Protein AF-0000000076517023 (afdb_homodimer)

Radius of gyration: 21.28 Å; Cα contacts (8 Å, |Δi|>4): 292; chains: 2; bounding box: 41×76×55 Å

Foldseek 3Di:
DVVLVVVLVVLVVVLVVLVVQQVPAPCVCPFRVDDNPFDPVLRNQLRVLLVVLSVLSVVLSVLSVVVVVDPDDDPVSVVVSVVSNVSSVVSNVVSVVSVDVRVPPCVVVVVVVVVVVVVVVVVVVVVVVVVVVVVVVVVVVPDDD/DVVLVVVLVVLVVVLVVLVVQQVPAPCVVPFRVDDVPFDPVLRNQLRVLLVVLSVLSVVLSVLSVVVVVDPDDDPVSVVVSVVSNVSSVVSNVVSVVSVDVRVPPCVVVVVVVVVVVVVVVVVVVVVVVVVVVVVVVVVVVPDDD

Solvent-accessible surface area (backbone atoms only — not comparable to full-atom values): 15084 Å² total; per-residue (Å²): 114,70,62,60,54,48,41,51,51,41,43,52,49,16,52,52,32,35,53,52,16,62,65,68,30,53,46,85,61,69,19,63,69,37,55,79,88,55,66,61,67,58,30,45,50,30,39,48,31,36,52,54,14,48,53,38,45,51,51,39,51,52,52,48,56,53,47,70,73,38,89,76,70,57,67,67,58,54,51,50,42,51,52,42,43,53,51,15,41,48,33,30,48,50,20,54,50,52,50,36,63,68,69,52,80,38,53,30,54,51,29,37,52,52,16,47,52,37,40,46,47,42,53,51,50,53,55,56,50,53,51,49,54,54,53,52,57,60,57,66,68,68,63,84,128,114,68,63,62,54,49,42,52,51,42,43,50,51,16,52,51,31,34,52,51,16,63,66,68,26,50,46,85,66,70,20,61,64,44,60,84,90,54,66,60,67,60,32,45,52,28,38,49,30,36,50,53,14,47,52,38,45,51,51,38,50,52,50,49,54,54,48,70,74,38,91,76,72,58,68,67,57,56,51,51,44,50,53,44,43,54,51,15,43,50,33,30,48,50,20,53,48,52,51,35,65,67,66,52,82,37,55,32,56,49,29,36,52,54,15,45,52,36,39,45,47,40,54,52,51,53,54,56,50,53,51,50,54,54,52,53,58,58,58,66,68,67,66,84,128

Organism: Hydatigena taeniaeformis (NCBI:txid6205)

Structure (mmCIF, N/CA/C/O backbone):
data_AF-0000000076517023-model_v1
#
loop_
_entity.id
_entity.type
_entity.pdbx_description
1 polymer 'MARVEL domain-containing protein'
#
loop_
_atom_site.group_PDB
_atom_site.id
_atom_site.type_symbol
_atom_site.label_atom_id
_atom_site.label_alt_id
_atom_site.label_comp_id
_atom_site.label_asym_id
_atom_site.label_entity_id
_atom_site.label_seq_id
_atom_site.pdbx_PDB_ins_code
_atom_site.Cartn_x
_atom_site.Cartn_y
_atom_site.Cartn_z
_atom_site.occupancy
_atom_site.B_iso_or_equiv
_atom_site.auth_seq_id
_atom_site.auth_comp_id
_atom_site.auth_asym_id
_atom_site.auth_atom_id
_atom_site.pdbx_PDB_model_num
ATOM 1 N N . MET A 1 1 ? 5.676 18.172 10.922 1 59.56 1 MET A N 1
ATOM 2 C CA . MET A 1 1 ? 6.789 17.297 11.289 1 59.56 1 MET A CA 1
ATOM 3 C C . MET A 1 1 ? 6.336 15.844 11.359 1 59.56 1 MET A C 1
ATOM 5 O O . MET A 1 1 ? 7 14.953 10.82 1 59.56 1 MET A O 1
ATOM 9 N N . GLU A 1 2 ? 5.012 15.602 11.656 1 67.62 2 GLU A N 1
ATOM 10 C CA . GLU A 1 2 ? 4.523 14.242 11.875 1 67.62 2 GLU A CA 1
ATOM 11 C C . GLU A 1 2 ? 4.297 13.516 10.555 1 67.62 2 GLU A C 1
ATOM 13 O O . GLU A 1 2 ? 4.613 12.328 10.43 1 67.62 2 GLU A O 1
ATOM 18 N N . MET A 1 3 ? 4.137 14.281 9.523 1 72 3 MET A N 1
ATOM 19 C CA . MET A 1 3 ? 3.861 13.641 8.234 1 72 3 MET A CA 1
ATOM 20 C C . MET A 1 3 ? 5.152 13.18 7.566 1 72 3 MET A C 1
ATOM 22 O O . MET A 1 3 ? 5.18 12.133 6.922 1 72 3 MET A O 1
ATOM 26 N N . ARG A 1 4 ? 6.18 13.898 7.852 1 74.69 4 ARG A N 1
ATOM 27 C CA . ARG A 1 4 ? 7.469 13.531 7.273 1 74.69 4 ARG A CA 1
ATOM 28 C C . ARG A 1 4 ? 8.008 12.25 7.91 1 74.69 4 ARG A C 1
ATOM 30 O O . ARG A 1 4 ? 8.586 11.406 7.223 1 74.69 4 ARG A O 1
ATOM 37 N N . ARG A 1 5 ? 7.773 12.133 9.141 1 82.25 5 ARG A N 1
ATOM 38 C CA . ARG A 1 5 ? 8.203 10.93 9.852 1 82.25 5 ARG A CA 1
ATOM 39 C C . ARG A 1 5 ? 7.406 9.711 9.398 1 82.25 5 ARG A C 1
ATOM 41 O O . ARG A 1 5 ? 7.949 8.617 9.281 1 82.25 5 ARG A O 1
ATOM 48 N N . LEU A 1 6 ? 6.188 9.953 9.141 1 82.56 6 LEU A N 1
ATOM 49 C CA . LEU A 1 6 ? 5.32 8.867 8.688 1 82.56 6 LEU A CA 1
ATOM 50 C C . LEU A 1 6 ? 5.738 8.383 7.305 1 82.56 6 LEU A C 1
ATOM 52 O O . LEU A 1 6 ? 5.82 7.176 7.066 1 82.56 6 LEU A O 1
ATOM 56 N N . THR A 1 7 ? 6.027 9.32 6.465 1 85.06 7 THR A N 1
ATOM 57 C CA . THR A 1 7 ? 6.414 8.953 5.105 1 85.06 7 THR A CA 1
ATOM 58 C C . THR A 1 7 ? 7.746 8.211 5.105 1 85.06 7 THR A C 1
ATOM 60 O O . THR A 1 7 ? 7.926 7.25 4.352 1 85.06 7 THR A O 1
ATOM 63 N N . ALA A 1 8 ? 8.617 8.625 5.953 1 87 8 ALA A N 1
ATOM 64 C CA . ALA A 1 8 ? 9.898 7.945 6.055 1 87 8 ALA A CA 1
ATOM 65 C C . ALA A 1 8 ? 9.734 6.527 6.59 1 87 8 ALA A C 1
ATOM 67 O O . ALA A 1 8 ? 10.383 5.594 6.113 1 87 8 ALA A O 1
ATOM 68 N N . ALA A 1 9 ? 8.898 6.371 7.539 1 88.19 9 ALA A N 1
ATOM 69 C CA . ALA A 1 9 ? 8.633 5.055 8.109 1 88.19 9 ALA A CA 1
ATOM 70 C C . ALA A 1 9 ? 8 4.129 7.078 1 88.19 9 ALA A C 1
ATOM 72 O O . ALA A 1 9 ? 8.383 2.959 6.969 1 88.19 9 ALA A O 1
ATOM 73 N N . LEU A 1 10 ? 7.062 4.656 6.352 1 90.62 10 LEU A N 1
ATOM 74 C CA . LEU A 1 10 ? 6.387 3.867 5.328 1 90.62 10 LEU A CA 1
ATOM 75 C C . LEU A 1 10 ? 7.355 3.463 4.223 1 90.62 10 LEU A C 1
ATOM 77 O O . LEU A 1 10 ? 7.309 2.33 3.734 1 90.62 10 LEU A O 1
ATOM 81 N N . LEU A 1 11 ? 8.203 4.355 3.881 1 92.19 11 LEU A N 1
ATOM 82 C CA . LEU A 1 11 ? 9.211 4.059 2.867 1 92.19 11 LEU A CA 1
ATOM 83 C C . LEU A 1 11 ? 10.172 2.98 3.354 1 92.19 11 LEU A C 1
ATOM 85 O O . LEU A 1 11 ? 10.547 2.088 2.592 1 92.19 11 LEU A O 1
ATOM 89 N N . GLY A 1 12 ? 10.578 3.121 4.578 1 92.75 12 GLY A N 1
ATOM 90 C CA . GLY A 1 12 ? 11.43 2.096 5.152 1 92.75 12 GLY A CA 1
ATOM 91 C C . GLY A 1 12 ? 10.797 0.715 5.133 1 92.75 12 GLY A C 1
ATOM 92 O O . GLY A 1 12 ? 11.477 -0.275 4.836 1 92.75 12 GLY A O 1
ATOM 93 N N . ILE A 1 13 ? 9.531 0.618 5.434 1 92 13 ILE A N 1
ATOM 94 C CA . ILE A 1 13 ? 8.797 -0.646 5.402 1 92 13 ILE A CA 1
ATOM 95 C C . ILE A 1 13 ? 8.75 -1.177 3.971 1 92 13 ILE A C 1
ATOM 97 O O . ILE A 1 13 ? 8.969 -2.367 3.736 1 92 13 ILE A O 1
ATOM 101 N N . ALA A 1 14 ? 8.445 -0.284 3.053 1 93.94 14 ALA A N 1
ATOM 102 C CA . ALA A 1 14 ? 8.391 -0.683 1.648 1 93.94 14 ALA A CA 1
ATOM 103 C C . ALA A 1 14 ? 9.719 -1.298 1.203 1 93.94 14 ALA A C 1
ATOM 105 O O . ALA A 1 14 ? 9.742 -2.381 0.614 1 93.94 14 ALA A O 1
ATOM 106 N N . ILE A 1 15 ? 10.789 -0.646 1.486 1 94.25 15 ILE A N 1
ATOM 107 C CA . ILE A 1 15 ? 12.125 -1.098 1.112 1 94.25 15 ILE A CA 1
ATOM 108 C C . ILE A 1 15 ? 12.43 -2.434 1.788 1 94.25 15 ILE A C 1
ATOM 110 O O . ILE A 1 15 ? 12.914 -3.365 1.146 1 94.25 15 ILE A O 1
ATOM 114 N N . GLY A 1 16 ? 12.164 -2.502 3.088 1 93.5 16 GLY A N 1
ATOM 115 C CA . GLY A 1 16 ? 12.398 -3.74 3.812 1 93.5 16 GLY A CA 1
ATOM 116 C C . GLY A 1 16 ? 11.648 -4.922 3.227 1 93.5 16 GLY A C 1
ATOM 117 O O . GLY A 1 16 ? 12.211 -6.012 3.086 1 93.5 16 GLY A O 1
ATOM 118 N N . LEU A 1 17 ? 10.453 -4.77 2.879 1 93.31 17 LEU A N 1
ATOM 119 C CA . LEU A 1 17 ? 9.633 -5.844 2.326 1 93.31 17 LEU A CA 1
ATOM 120 C C . LEU A 1 17 ? 10.172 -6.293 0.973 1 93.31 17 LEU A C 1
ATOM 122 O O . LEU A 1 17 ? 10.234 -7.492 0.693 1 93.31 17 LEU A O 1
ATOM 126 N N . ILE A 1 18 ? 10.547 -5.359 0.128 1 92.56 18 ILE A N 1
ATOM 127 C CA . ILE A 1 18 ? 11.047 -5.691 -1.202 1 92.56 18 ILE A CA 1
ATOM 128 C C . ILE A 1 18 ? 12.375 -6.426 -1.087 1 92.56 18 ILE A C 1
ATOM 130 O O . ILE A 1 18 ? 12.633 -7.379 -1.825 1 92.56 18 ILE A O 1
ATOM 134 N N . ILE A 1 19 ? 13.195 -6.008 -0.15 1 92.06 19 ILE A N 1
ATOM 135 C CA . ILE A 1 19 ? 14.469 -6.688 0.074 1 92.06 19 ILE A CA 1
ATOM 136 C C . ILE A 1 19 ? 14.211 -8.125 0.532 1 92.06 19 ILE A C 1
ATOM 138 O O . ILE A 1 19 ? 14.859 -9.055 0.053 1 92.06 19 ILE A O 1
ATOM 142 N N . ILE A 1 20 ? 13.312 -8.328 1.468 1 90 20 ILE A N 1
ATOM 143 C CA . ILE A 1 20 ? 12.969 -9.656 1.951 1 90 20 ILE A CA 1
ATOM 144 C C . ILE A 1 20 ? 12.414 -10.5 0.804 1 90 20 ILE A C 1
ATOM 146 O O . ILE A 1 20 ? 12.727 -11.68 0.682 1 90 20 ILE A O 1
ATOM 150 N N . ALA A 1 21 ? 11.586 -9.891 -0.015 1 89.56 21 ALA A N 1
ATOM 151 C CA . ALA A 1 21 ? 11.016 -10.594 -1.16 1 89.56 21 ALA A CA 1
ATOM 152 C C . ALA A 1 21 ? 12.109 -11.125 -2.08 1 89.56 21 ALA A C 1
ATOM 154 O O . ALA A 1 21 ? 12.047 -12.266 -2.535 1 89.56 21 ALA A O 1
ATOM 155 N N . LEU A 1 22 ? 13.07 -10.336 -2.354 1 86.06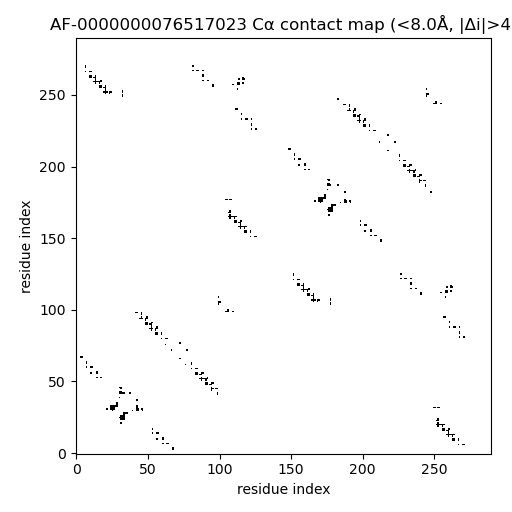 22 LEU A N 1
ATOM 156 C CA . LEU A 1 22 ? 14.164 -10.734 -3.23 1 86.06 22 LEU A CA 1
ATOM 157 C C . LEU A 1 22 ? 15.047 -11.781 -2.561 1 86.06 22 LEU A C 1
ATOM 159 O O . LEU A 1 22 ? 15.609 -12.648 -3.236 1 86.06 22 LEU A O 1
ATOM 163 N N . ALA A 1 23 ? 15.109 -11.773 -1.305 1 85.06 23 ALA A N 1
ATOM 164 C CA . ALA A 1 23 ? 15.945 -12.719 -0.562 1 85.06 23 ALA A CA 1
ATOM 165 C C . ALA A 1 23 ? 15.305 -14.102 -0.529 1 85.06 23 ALA A C 1
ATOM 167 O O . ALA A 1 23 ? 16 -15.117 -0.55 1 85.06 23 ALA A O 1
ATOM 168 N N . ILE A 1 24 ? 14.016 -14.148 -0.43 1 80.31 24 ILE A N 1
ATOM 169 C CA . ILE A 1 24 ? 13.344 -15.438 -0.29 1 80.31 24 ILE A CA 1
ATOM 170 C C . ILE A 1 24 ? 13.016 -16 -1.67 1 80.31 24 ILE A C 1
ATOM 172 O O . ILE A 1 24 ? 12.57 -17.141 -1.79 1 80.31 24 ILE A O 1
ATOM 176 N N . THR A 1 25 ? 13.133 -15.25 -2.625 1 77.88 25 THR A N 1
ATOM 177 C CA . THR A 1 25 ? 12.875 -15.719 -3.98 1 77.88 25 THR A CA 1
ATOM 178 C C . THR A 1 25 ? 13.859 -16.812 -4.371 1 77.88 25 THR A C 1
ATOM 180 O O . THR A 1 25 ? 15.039 -16.75 -4.023 1 77.88 25 THR A O 1
ATOM 183 N N . ASP A 1 26 ? 13.211 -18 -4.801 1 64.94 26 ASP A N 1
ATOM 184 C CA . ASP A 1 26 ? 14.047 -19.094 -5.309 1 64.94 26 ASP A CA 1
ATOM 185 C C . ASP A 1 26 ? 14.703 -18.703 -6.633 1 64.94 26 ASP A C 1
ATOM 187 O O . ASP A 1 26 ? 14.023 -18.562 -7.652 1 64.94 26 ASP A O 1
ATOM 191 N N . TRP A 1 27 ? 15.836 -18.375 -6.477 1 64 27 TRP A N 1
ATOM 192 C CA . TRP A 1 27 ? 16.609 -17.938 -7.637 1 64 27 TRP A CA 1
ATOM 193 C C . TRP A 1 27 ? 17.016 -19.125 -8.492 1 64 27 TRP A C 1
ATOM 195 O O . TRP A 1 27 ? 17.719 -18.969 -9.492 1 64 27 TRP A O 1
ATOM 205 N N . ARG A 1 28 ? 16.719 -20.391 -7.918 1 58.5 28 ARG A N 1
ATOM 206 C CA . ARG A 1 28 ? 17.203 -21.594 -8.609 1 58.5 28 ARG A CA 1
ATOM 207 C C . ARG A 1 28 ? 16.891 -21.516 -10.109 1 58.5 28 ARG A C 1
ATOM 209 O O . ARG A 1 28 ? 17.703 -21.953 -10.93 1 58.5 28 ARG A O 1
ATOM 216 N N . TYR A 1 29 ? 15.781 -21.109 -10.359 1 53.81 29 TYR A N 1
ATOM 217 C CA . TYR A 1 29 ? 15.57 -21.062 -11.805 1 53.81 29 TYR A CA 1
ATOM 218 C C . TYR A 1 29 ? 15.828 -19.656 -12.352 1 53.81 29 TYR A C 1
ATOM 220 O O . TYR A 1 29 ? 15.328 -19.312 -13.422 1 53.81 29 TYR A O 1
ATOM 228 N N . GLY A 1 30 ? 16.984 -19.094 -11.617 1 49.44 30 GLY A N 1
ATOM 229 C CA . GLY A 1 30 ? 17.578 -17.844 -12.102 1 49.44 30 GLY A CA 1
ATOM 230 C C . GLY A 1 30 ? 16.75 -16.625 -11.742 1 49.44 30 GLY A C 1
ATOM 231 O O . GLY A 1 30 ? 17.203 -15.492 -11.922 1 49.44 30 GLY A O 1
ATOM 232 N N . LEU A 1 31 ? 15.289 -16.516 -12.031 1 54.34 31 LEU A N 1
ATOM 233 C CA . LEU A 1 31 ? 14.578 -15.25 -12.141 1 54.34 31 LEU A CA 1
ATOM 234 C C . LEU A 1 31 ? 13.68 -15.023 -10.93 1 54.34 31 LEU A C 1
ATOM 236 O O . LEU A 1 31 ? 13.266 -15.977 -10.273 1 54.34 31 LEU A O 1
ATOM 240 N N . ALA A 1 32 ? 13.844 -13.938 -10.547 1 54.09 32 ALA A N 1
ATOM 241 C CA . ALA A 1 32 ? 12.961 -13.438 -9.492 1 54.09 32 ALA A CA 1
ATOM 242 C C . ALA A 1 32 ? 11.516 -13.883 -9.727 1 54.09 32 ALA A C 1
ATOM 244 O O . ALA A 1 32 ? 10.992 -13.742 -10.836 1 54.09 32 ALA A O 1
ATOM 245 N N . PHE A 1 33 ? 10.977 -14.57 -8.727 1 60.38 33 PHE A N 1
ATOM 246 C CA . PHE A 1 33 ? 9.641 -15.148 -8.734 1 60.38 33 PHE A CA 1
ATOM 247 C C . PHE A 1 33 ? 9.594 -16.391 -9.609 1 60.38 33 PHE A C 1
ATOM 249 O O . PHE A 1 33 ? 8.531 -16.797 -10.086 1 60.38 33 PHE A O 1
ATOM 256 N N . GLY A 1 34 ? 10.781 -17.156 -9.836 1 50.66 34 GLY A N 1
ATOM 257 C CA . GLY A 1 34 ? 11.289 -18.266 -10.648 1 50.66 34 GLY A CA 1
ATOM 258 C C . GLY A 1 34 ? 10.234 -19.297 -10.961 1 50.66 34 GLY A C 1
ATOM 259 O O . GLY A 1 34 ? 9.664 -19.906 -10.055 1 50.66 34 GLY A O 1
ATOM 260 N N . GLY A 1 35 ? 9.367 -19.125 -11.781 1 52.16 35 GLY A N 1
ATOM 261 C CA . GLY A 1 35 ? 8.719 -20.328 -12.281 1 52.16 35 GLY A CA 1
ATOM 262 C C . GLY A 1 35 ? 9.43 -20.938 -13.469 1 52.16 35 GLY A C 1
ATOM 263 O O . GLY A 1 35 ? 10.18 -20.25 -14.172 1 52.16 35 GLY A O 1
ATOM 264 N N . ALA A 1 36 ? 10.023 -22.172 -13.281 1 51.06 36 ALA A N 1
ATOM 265 C CA . ALA A 1 36 ? 10.695 -23.031 -14.258 1 51.06 36 ALA A CA 1
ATOM 266 C C . ALA A 1 36 ? 10.328 -22.625 -15.68 1 51.06 36 ALA A C 1
ATOM 268 O O . ALA A 1 36 ? 11.195 -22.531 -16.547 1 51.06 36 ALA A O 1
ATOM 269 N N . ASN A 1 37 ? 9.102 -22.797 -16.062 1 53.22 37 ASN A N 1
ATOM 270 C CA . ASN A 1 37 ? 8.711 -23.031 -17.453 1 53.22 37 ASN A CA 1
ATOM 271 C C . ASN A 1 37 ? 8.422 -21.734 -18.188 1 53.22 37 ASN A C 1
ATOM 273 O O . ASN A 1 37 ? 8.078 -21.734 -19.359 1 53.22 37 ASN A O 1
ATOM 277 N N . HIS A 1 38 ? 8.531 -20.547 -17.469 1 55.84 38 HIS A N 1
ATOM 278 C CA . HIS A 1 38 ? 8.016 -19.422 -18.234 1 55.84 38 HIS A CA 1
ATOM 279 C C . HIS A 1 38 ? 9.148 -18.578 -18.812 1 55.84 38 HIS A C 1
ATOM 281 O O . HIS A 1 38 ? 10.328 -18.875 -18.578 1 55.84 38 HIS A O 1
ATOM 287 N N . ASP A 1 39 ? 8.766 -17.531 -19.734 1 68.56 39 ASP A N 1
ATOM 288 C CA . ASP A 1 39 ? 9.547 -16.578 -20.516 1 68.56 39 ASP A CA 1
ATOM 289 C C . ASP A 1 39 ? 10.672 -15.961 -19.672 1 68.56 39 ASP A C 1
ATOM 291 O O . ASP A 1 39 ? 10.461 -14.969 -18.984 1 68.56 39 ASP A O 1
ATOM 295 N N . LYS A 1 40 ? 11.82 -16.688 -19.734 1 76.19 40 LYS A N 1
ATOM 296 C CA . LYS A 1 40 ? 13.016 -16.312 -18.984 1 76.19 40 LYS A CA 1
ATOM 297 C C . LYS A 1 40 ? 13.375 -14.844 -19.234 1 76.19 40 LYS A C 1
ATOM 299 O O . LYS A 1 40 ? 13.781 -14.141 -18.312 1 76.19 40 LYS A O 1
ATOM 304 N N . GLU A 1 41 ? 13.164 -14.445 -20.516 1 77.75 41 GLU A N 1
ATOM 305 C CA . GLU A 1 41 ? 13.531 -13.07 -20.844 1 77.75 41 GLU A CA 1
ATOM 306 C C . GLU A 1 41 ? 12.633 -12.078 -20.109 1 77.75 41 GLU A C 1
ATOM 308 O O . GLU A 1 41 ? 13.117 -11.078 -19.562 1 77.75 41 GLU A O 1
ATOM 313 N N . ALA A 1 42 ? 11.391 -12.328 -20.062 1 78.12 42 ALA A N 1
ATOM 314 C CA . ALA A 1 42 ? 10.453 -11.438 -19.391 1 78.12 42 ALA A CA 1
ATOM 315 C C . ALA A 1 42 ? 10.695 -11.414 -17.875 1 78.12 42 ALA A C 1
ATOM 317 O O . ALA A 1 42 ? 10.633 -10.359 -17.25 1 78.12 42 ALA A O 1
ATOM 318 N N . MET A 1 43 ? 11.086 -12.531 -17.344 1 81.19 43 MET A N 1
ATOM 319 C CA . MET A 1 43 ? 11.312 -12.609 -15.906 1 81.19 43 MET A CA 1
ATOM 320 C C . MET A 1 43 ? 12.609 -11.914 -15.523 1 81.19 43 MET A C 1
ATOM 322 O O . MET A 1 43 ? 12.695 -11.312 -14.453 1 81.19 43 MET A O 1
ATOM 326 N N . THR A 1 44 ? 13.531 -12.031 -16.484 1 83.38 44 THR A N 1
ATOM 327 C CA . THR A 1 44 ? 14.773 -11.312 -16.25 1 83.38 44 THR A CA 1
ATOM 328 C C . THR A 1 44 ? 14.539 -9.805 -16.25 1 83.38 44 THR A C 1
ATOM 330 O O . THR A 1 44 ? 15.078 -9.078 -15.414 1 83.38 44 THR A O 1
ATOM 333 N N . ALA A 1 45 ? 13.758 -9.352 -17.188 1 84.38 45 ALA A N 1
ATOM 334 C CA . ALA A 1 45 ? 13.43 -7.93 -17.266 1 84.38 45 ALA A CA 1
ATOM 335 C C . ALA A 1 45 ? 12.68 -7.465 -16.031 1 84.38 45 ALA A C 1
ATOM 337 O O . ALA A 1 45 ? 12.961 -6.391 -15.492 1 84.38 45 ALA A O 1
ATOM 338 N N . VAL A 1 46 ? 11.773 -8.242 -15.586 1 86.31 46 VAL A N 1
ATOM 339 C CA . VAL A 1 46 ? 10.984 -7.91 -14.406 1 86.31 46 VAL A CA 1
ATOM 340 C C . VAL A 1 46 ? 11.891 -7.781 -13.188 1 86.31 46 VAL A C 1
ATOM 342 O O . VAL A 1 46 ? 11.773 -6.828 -12.414 1 86.31 46 VAL A O 1
ATOM 345 N N . THR A 1 47 ? 12.797 -8.664 -13.07 1 86.62 47 THR A N 1
ATOM 346 C CA . THR A 1 47 ? 13.703 -8.656 -11.93 1 86.62 47 THR A CA 1
ATOM 347 C C . THR A 1 47 ? 14.594 -7.418 -11.945 1 86.62 47 THR A C 1
ATOM 349 O O . THR A 1 47 ? 14.805 -6.785 -10.914 1 86.62 47 THR A O 1
ATOM 352 N N . PHE A 1 48 ? 15.047 -7.023 -13.094 1 89.31 48 PHE A N 1
ATOM 353 C CA . PHE A 1 48 ? 15.898 -5.844 -13.219 1 89.31 48 PHE A CA 1
ATOM 354 C C . PHE A 1 48 ? 15.109 -4.578 -12.906 1 89.31 48 PHE A C 1
ATOM 356 O O . PHE A 1 48 ? 15.633 -3.658 -12.273 1 89.31 48 PHE A O 1
ATOM 363 N N . LEU A 1 49 ? 13.922 -4.496 -13.367 1 92.56 49 LEU A N 1
ATOM 364 C CA . LEU A 1 49 ? 13.086 -3.33 -13.094 1 92.56 49 LEU A CA 1
ATOM 365 C C . LEU A 1 49 ? 12.867 -3.158 -11.594 1 92.56 49 LEU A C 1
ATOM 367 O O . LEU A 1 49 ? 12.977 -2.047 -11.07 1 92.56 49 LEU A O 1
ATOM 371 N N . ILE A 1 50 ? 12.664 -4.281 -10.898 1 92.12 50 ILE A N 1
ATOM 372 C CA . ILE A 1 50 ? 12.406 -4.242 -9.461 1 92.12 50 ILE A CA 1
ATOM 373 C C . ILE A 1 50 ? 13.68 -3.855 -8.711 1 92.12 50 ILE A C 1
ATOM 375 O O . ILE A 1 50 ? 13.641 -3.039 -7.793 1 92.12 50 ILE A O 1
ATOM 379 N N . ILE A 1 51 ? 14.82 -4.383 -9.18 1 92.19 51 ILE A N 1
ATOM 380 C CA . ILE A 1 51 ? 16.094 -4.109 -8.523 1 92.19 51 ILE A CA 1
ATOM 381 C C . ILE A 1 51 ? 16.469 -2.641 -8.719 1 92.19 51 ILE A C 1
ATOM 383 O O . ILE A 1 51 ? 16.844 -1.959 -7.766 1 92.19 51 ILE A O 1
ATOM 387 N N . ILE A 1 52 ? 16.328 -2.166 -9.922 1 93.69 52 ILE A N 1
ATOM 388 C CA . ILE A 1 52 ? 16.641 -0.768 -10.203 1 93.69 52 ILE A CA 1
ATOM 389 C C . ILE A 1 52 ? 15.695 0.135 -9.414 1 93.69 52 ILE A C 1
ATOM 391 O O . ILE A 1 52 ? 16.125 1.144 -8.844 1 93.69 52 ILE A O 1
ATOM 395 N N . GLY A 1 53 ? 14.445 -0.194 -9.398 1 95.38 53 GLY A N 1
ATOM 396 C CA . GLY A 1 53 ? 13.492 0.565 -8.594 1 95.38 53 GLY A CA 1
ATOM 397 C C . GLY A 1 53 ? 13.836 0.584 -7.121 1 95.38 53 GLY A C 1
ATOM 398 O O . GLY A 1 53 ? 13.703 1.616 -6.457 1 95.38 53 GLY A O 1
ATOM 399 N N . LEU A 1 54 ? 14.281 -0.54 -6.656 1 94.88 54 LEU A N 1
ATOM 400 C CA . LEU A 1 54 ? 14.656 -0.656 -5.25 1 94.88 54 LEU A CA 1
ATOM 401 C C . LEU A 1 54 ? 15.844 0.245 -4.926 1 94.88 54 LEU A C 1
ATOM 403 O O . LEU A 1 54 ? 15.852 0.917 -3.893 1 94.88 54 LEU A O 1
ATOM 407 N N . ILE A 1 55 ? 16.781 0.246 -5.777 1 94.56 55 ILE A N 1
ATOM 408 C CA . ILE A 1 55 ? 17.953 1.093 -5.586 1 94.56 55 ILE A CA 1
ATOM 409 C C . ILE A 1 55 ? 17.531 2.559 -5.535 1 94.56 55 ILE A C 1
ATOM 411 O O . ILE A 1 55 ? 17.969 3.311 -4.668 1 94.56 55 ILE A O 1
ATOM 415 N N . CYS A 1 56 ? 16.688 2.939 -6.422 1 95.5 56 CYS A N 1
ATOM 416 C CA . CYS A 1 56 ? 16.188 4.309 -6.434 1 95.5 56 CYS A CA 1
ATOM 417 C C . CYS A 1 56 ? 15.422 4.617 -5.156 1 95.5 56 CYS A C 1
ATOM 419 O O . CYS A 1 56 ? 15.531 5.719 -4.613 1 95.5 56 CYS A O 1
ATOM 421 N N . LEU A 1 57 ? 14.688 3.705 -4.664 1 95.19 57 LEU A N 1
ATOM 422 C CA . LEU A 1 57 ? 13.938 3.895 -3.428 1 95.19 57 LEU A CA 1
ATOM 423 C C . LEU A 1 57 ? 14.883 4.102 -2.248 1 95.19 57 LEU A C 1
ATOM 425 O O . LEU A 1 57 ? 14.609 4.918 -1.364 1 95.19 57 LEU A O 1
ATOM 429 N N . ILE A 1 58 ? 15.922 3.35 -2.24 1 94.69 58 ILE A N 1
ATOM 430 C CA . ILE A 1 58 ? 16.906 3.471 -1.171 1 94.69 58 ILE A CA 1
ATOM 431 C C . ILE A 1 58 ? 17.531 4.863 -1.197 1 94.69 58 ILE A C 1
ATOM 433 O O . ILE A 1 58 ? 17.734 5.48 -0.147 1 94.69 58 ILE A O 1
ATOM 437 N N . ILE A 1 59 ? 17.781 5.383 -2.355 1 93.69 59 ILE A N 1
ATOM 438 C CA . ILE A 1 59 ? 18.344 6.723 -2.496 1 93.69 59 ILE A CA 1
ATOM 439 C C . ILE A 1 59 ? 17.359 7.75 -1.935 1 93.69 59 ILE A C 1
ATOM 441 O O . ILE A 1 59 ? 17.75 8.656 -1.201 1 93.69 59 ILE A O 1
ATOM 445 N N . VAL A 1 60 ? 16.109 7.637 -2.285 1 92.75 60 VAL A N 1
ATOM 446 C CA . VAL A 1 60 ? 15.086 8.547 -1.781 1 92.75 60 VAL A CA 1
ATOM 447 C C . VAL A 1 60 ? 15.016 8.453 -0.258 1 92.75 60 VAL A C 1
ATOM 449 O O . VAL A 1 60 ? 14.852 9.469 0.424 1 92.75 60 VAL A O 1
ATOM 452 N N . PHE A 1 61 ? 15.156 7.262 0.295 1 92.88 61 PHE A N 1
ATOM 453 C CA . PHE A 1 61 ? 15.117 7.055 1.737 1 92.88 61 PHE A CA 1
ATOM 454 C C . PHE A 1 61 ? 16.266 7.781 2.424 1 92.88 61 PHE A C 1
ATOM 456 O O . PHE A 1 61 ? 16.078 8.406 3.469 1 92.88 61 PHE A O 1
ATOM 463 N N . ILE A 1 62 ? 17.391 7.664 1.827 1 91.38 62 ILE A N 1
ATOM 464 C CA . ILE A 1 62 ? 18.562 8.359 2.361 1 91.38 62 ILE A CA 1
ATOM 465 C C . ILE A 1 62 ? 18.328 9.867 2.316 1 91.38 62 ILE A C 1
ATOM 467 O O . ILE A 1 62 ? 18.625 10.578 3.279 1 91.38 62 ILE A O 1
ATOM 471 N N . LEU A 1 63 ? 17.797 10.398 1.237 1 87.94 63 LEU A N 1
ATOM 472 C CA . LEU A 1 63 ? 17.5 11.82 1.105 1 87.94 63 LEU A CA 1
ATOM 473 C C . LEU A 1 63 ? 16.469 12.258 2.154 1 87.94 63 LEU A C 1
ATOM 475 O O . LEU A 1 63 ? 16.594 13.344 2.719 1 87.94 63 LEU A O 1
ATOM 479 N N . ASP A 1 64 ? 15.516 11.406 2.416 1 86.88 64 ASP A N 1
ATOM 480 C CA . ASP A 1 64 ? 14.5 11.703 3.422 1 86.88 64 ASP A CA 1
ATOM 481 C C . ASP A 1 64 ? 15.117 11.82 4.812 1 86.88 64 ASP A C 1
ATOM 483 O O . ASP A 1 64 ? 14.758 12.711 5.586 1 86.88 64 ASP A O 1
ATOM 487 N N . ILE A 1 65 ? 16.031 10.93 5.094 1 86.19 65 ILE A N 1
ATOM 488 C CA . ILE A 1 65 ? 16.672 10.953 6.398 1 86.19 65 ILE A CA 1
ATOM 489 C C . ILE A 1 65 ? 17.531 12.219 6.523 1 86.19 65 ILE A C 1
ATOM 491 O O . ILE A 1 65 ? 17.547 12.859 7.578 1 86.19 65 ILE A O 1
ATOM 495 N N . VAL A 1 66 ? 18.188 12.617 5.484 1 84.19 66 VAL A N 1
ATOM 496 C CA . VAL A 1 66 ? 19.016 13.82 5.48 1 84.19 66 VAL A CA 1
ATOM 497 C C . VAL A 1 66 ? 18.125 15.055 5.648 1 84.19 66 VAL A C 1
ATOM 499 O O . VAL A 1 66 ? 18.484 15.984 6.383 1 84.19 66 VAL A O 1
ATOM 502 N N . MET A 1 67 ? 16.984 15.039 5.012 1 83 67 MET A N 1
ATOM 503 C CA . MET A 1 67 ? 16.078 16.188 5.082 1 83 67 MET A CA 1
ATOM 504 C C . MET A 1 67 ? 15.453 16.297 6.469 1 83 67 MET A C 1
ATOM 506 O O . MET A 1 67 ? 15.109 17.391 6.91 1 83 67 MET A O 1
ATOM 510 N N . LEU A 1 68 ? 15.266 15.203 7.086 1 79.19 68 LEU A N 1
ATOM 511 C CA . LEU A 1 68 ? 14.727 15.203 8.445 1 79.19 68 LEU A CA 1
ATOM 512 C C . LEU A 1 68 ? 15.727 15.812 9.422 1 79.19 68 LEU A C 1
ATOM 514 O O . LEU A 1 68 ? 15.336 16.375 10.445 1 79.19 68 LEU A O 1
ATOM 518 N N . CYS A 1 69 ? 16.953 15.672 9.07 1 79.5 69 CYS A N 1
ATOM 519 C CA . CYS A 1 69 ? 18.016 16.172 9.938 1 79.5 69 CYS A CA 1
ATOM 520 C C . CYS A 1 69 ? 18.344 17.625 9.633 1 79.5 69 CYS A C 1
ATOM 522 O O . CYS A 1 69 ? 19.062 18.281 10.383 1 79.5 69 CYS A O 1
ATOM 524 N N . GLN A 1 70 ? 17.812 18.141 8.562 1 76.38 70 GLN A N 1
ATOM 525 C CA . GLN A 1 70 ? 18.125 19.5 8.18 1 76.38 70 GLN A CA 1
ATOM 526 C C . GLN A 1 70 ? 16.953 20.438 8.453 1 76.38 70 GLN A C 1
ATOM 528 O O . GLN A 1 70 ? 15.789 20.031 8.336 1 76.38 70 GLN A O 1
ATOM 533 N N . THR A 1 71 ? 17.203 21.531 9 1 70.94 71 THR A N 1
ATOM 534 C CA . THR A 1 71 ? 16.172 22.516 9.289 1 70.94 71 THR A CA 1
ATOM 535 C C . THR A 1 71 ? 15.719 23.219 8.016 1 70.94 71 THR A C 1
ATOM 537 O O . THR A 1 71 ? 14.531 23.531 7.855 1 70.94 71 THR A O 1
ATOM 540 N N . ALA A 1 72 ? 16.703 23.578 7.145 1 68.94 72 ALA A N 1
ATOM 541 C CA . ALA A 1 72 ? 16.375 24.234 5.887 1 68.94 72 ALA A CA 1
ATOM 542 C C . ALA A 1 72 ? 16.516 23.266 4.707 1 68.94 72 ALA A C 1
ATOM 544 O O . ALA A 1 72 ? 17.609 22.734 4.473 1 68.94 72 ALA A O 1
ATOM 545 N N . VAL A 1 73 ? 15.43 22.906 4.191 1 70 73 VAL A N 1
ATOM 546 C CA . VAL A 1 73 ? 15.492 21.984 3.057 1 70 73 VAL A CA 1
ATOM 547 C C . VAL A 1 73 ? 15.523 22.781 1.753 1 70 73 VAL A C 1
ATOM 549 O O . VAL A 1 73 ? 14.617 23.562 1.474 1 70 73 VAL A O 1
ATOM 552 N N . PRO A 1 74 ? 16.797 22.688 1.062 1 76.38 74 PRO A N 1
ATOM 553 C CA . PRO A 1 74 ? 16.844 23.359 -0.238 1 76.38 74 PRO A CA 1
ATOM 554 C C . PRO A 1 74 ? 15.773 22.859 -1.202 1 76.38 74 PRO A C 1
ATOM 556 O O . PRO A 1 74 ? 15.406 21.688 -1.167 1 76.38 74 PRO A O 1
ATOM 559 N N . SER A 1 75 ? 15.203 23.766 -1.961 1 78.38 75 SER A N 1
ATOM 560 C CA . SER A 1 75 ? 14.141 23.453 -2.916 1 78.38 75 SER A CA 1
ATOM 561 C C . SER A 1 75 ? 14.609 22.422 -3.947 1 78.38 75 SER A C 1
ATOM 563 O O . SER A 1 75 ? 13.82 21.594 -4.395 1 78.38 75 SER A O 1
ATOM 565 N N . GLY A 1 76 ? 15.836 22.5 -4.309 1 78 76 GLY A N 1
ATOM 566 C CA . GLY A 1 76 ? 16.375 21.562 -5.281 1 78 76 GLY A CA 1
ATOM 567 C C . GLY A 1 76 ? 16.344 20.125 -4.797 1 78 76 GLY A C 1
ATOM 568 O O . GLY A 1 76 ? 16.031 19.219 -5.562 1 78 76 GLY A O 1
ATOM 569 N N . MET A 1 77 ? 16.547 19.984 -3.541 1 79.81 77 MET A N 1
ATOM 570 C CA . MET A 1 77 ? 16.594 18.641 -2.955 1 79.81 77 MET A CA 1
ATOM 571 C C . MET A 1 77 ? 15.188 18.047 -2.865 1 79.81 77 MET A C 1
ATOM 573 O O . MET A 1 77 ? 15 16.844 -3.051 1 79.81 77 MET A O 1
ATOM 577 N N . LEU A 1 78 ? 14.203 18.844 -2.721 1 79.75 78 LEU A N 1
ATOM 578 C CA . LEU A 1 78 ? 12.812 18.391 -2.654 1 79.75 78 LEU A CA 1
ATOM 579 C C . LEU A 1 78 ? 12.328 17.938 -4.023 1 79.75 78 LEU A C 1
ATOM 581 O O . LEU A 1 78 ? 11.625 16.922 -4.125 1 79.75 78 LEU A O 1
ATOM 585 N N . THR A 1 79 ? 12.789 18.719 -5.004 1 84.38 79 THR A N 1
ATOM 586 C CA . THR A 1 79 ? 12.391 18.344 -6.359 1 84.38 79 THR A CA 1
ATOM 587 C C . THR A 1 79 ? 13.055 17.031 -6.777 1 84.38 79 THR A C 1
ATOM 589 O O . THR A 1 79 ? 12.422 16.188 -7.395 1 84.38 79 THR A O 1
ATOM 592 N N . ALA A 1 80 ? 14.289 16.953 -6.473 1 86.62 80 ALA A N 1
ATOM 593 C CA . ALA A 1 80 ? 15.016 15.727 -6.801 1 86.62 80 ALA A CA 1
ATOM 594 C C . ALA A 1 80 ? 14.391 14.516 -6.102 1 86.62 80 ALA A C 1
ATOM 596 O O . ALA A 1 80 ? 14.219 13.461 -6.715 1 86.62 80 ALA A O 1
ATOM 597 N N . ARG A 1 81 ? 14.07 14.664 -4.891 1 87.88 81 ARG A N 1
ATOM 598 C CA . ARG A 1 81 ? 13.43 13.594 -4.129 1 87.88 81 ARG A CA 1
ATOM 599 C C . ARG A 1 81 ? 12.109 13.18 -4.766 1 87.88 81 ARG A C 1
ATOM 601 O O . ARG A 1 81 ? 11.812 11.984 -4.875 1 87.88 81 ARG A O 1
ATOM 608 N N . PHE A 1 82 ? 11.43 14.18 -5.273 1 87.62 82 PHE A N 1
ATOM 609 C CA . PHE A 1 82 ? 10.133 13.914 -5.879 1 87.62 82 PHE A CA 1
ATOM 610 C C . PHE A 1 82 ? 10.289 13.156 -7.195 1 87.62 82 PHE A C 1
ATOM 612 O O . PHE A 1 82 ? 9.602 12.164 -7.43 1 87.62 82 PHE A O 1
ATOM 619 N N . VAL A 1 83 ? 11.18 13.562 -7.926 1 90.88 83 VAL A N 1
ATOM 620 C CA . VAL A 1 83 ? 11.375 12.953 -9.242 1 90.88 83 VAL A CA 1
ATOM 621 C C . VAL A 1 83 ? 11.883 11.523 -9.078 1 90.88 83 VAL A C 1
ATOM 623 O O . VAL A 1 83 ? 11.375 10.602 -9.711 1 90.88 83 VAL A O 1
ATOM 626 N N . ILE A 1 84 ? 12.766 11.266 -8.242 1 93.62 84 ILE A N 1
ATOM 627 C CA . ILE A 1 84 ? 13.352 9.945 -8.055 1 93.62 84 ILE A CA 1
ATOM 628 C C . ILE A 1 84 ? 12.32 9 -7.445 1 93.62 84 ILE A C 1
ATOM 630 O O . ILE A 1 84 ? 12.258 7.824 -7.801 1 93.62 84 ILE A O 1
ATOM 634 N N . LEU A 1 85 ? 11.539 9.516 -6.605 1 93.12 85 LEU A N 1
ATOM 635 C CA . LEU A 1 85 ? 10.5 8.711 -5.977 1 93.12 85 LEU A CA 1
ATOM 636 C C . LEU A 1 85 ? 9.5 8.203 -7.012 1 93.12 85 LEU A C 1
ATOM 638 O O . LEU A 1 85 ? 9.18 7.016 -7.047 1 93.12 85 LEU A O 1
ATOM 642 N N . TYR A 1 86 ? 9.109 9.07 -7.93 1 94.06 86 TYR A N 1
ATOM 643 C CA . TYR A 1 86 ? 8.109 8.695 -8.922 1 94.06 86 TYR A CA 1
ATOM 644 C C . TYR A 1 86 ? 8.703 7.746 -9.961 1 94.06 86 TYR A C 1
ATOM 646 O O . TYR A 1 86 ? 8.016 6.836 -10.438 1 94.06 86 TYR A O 1
ATOM 654 N N . ILE A 1 87 ? 9.914 7.961 -10.234 1 93.25 87 ILE A N 1
ATOM 655 C CA . ILE A 1 87 ? 10.594 7.055 -11.148 1 93.25 87 ILE A CA 1
ATOM 656 C C . ILE A 1 87 ? 10.695 5.668 -10.523 1 93.25 87 ILE A C 1
ATOM 658 O O . ILE A 1 87 ? 10.406 4.66 -11.18 1 93.25 87 ILE A O 1
ATOM 662 N N . SER A 1 88 ? 11.086 5.617 -9.289 1 94.5 88 SER A N 1
ATOM 663 C CA . SER A 1 88 ? 11.25 4.344 -8.594 1 94.5 88 SER A CA 1
ATOM 664 C C . SER A 1 88 ? 9.93 3.584 -8.516 1 94.5 88 SER A C 1
ATOM 666 O O . SER A 1 88 ? 9.875 2.391 -8.82 1 94.5 88 SER A O 1
ATOM 668 N N . VAL A 1 89 ? 8.914 4.262 -8.18 1 93.94 89 VAL A N 1
ATOM 669 C CA . VAL A 1 89 ? 7.594 3.656 -8.039 1 93.94 89 VAL A CA 1
ATOM 670 C C . VAL A 1 89 ? 7.102 3.15 -9.391 1 93.94 89 VAL A C 1
ATOM 672 O O . VAL A 1 89 ? 6.539 2.059 -9.484 1 93.94 89 VAL A O 1
ATOM 675 N N . ALA A 1 90 ? 7.355 3.949 -10.398 1 94.38 90 ALA A N 1
ATOM 676 C CA . ALA A 1 90 ? 6.938 3.557 -11.742 1 94.38 90 ALA A CA 1
ATOM 677 C C . ALA A 1 90 ? 7.648 2.281 -12.188 1 94.38 90 ALA A C 1
ATOM 679 O O . ALA A 1 90 ? 7.02 1.375 -12.742 1 94.38 90 ALA A O 1
ATOM 680 N N . LEU A 1 91 ? 8.875 2.227 -11.93 1 94.81 91 LEU A N 1
ATOM 681 C CA . LEU A 1 91 ? 9.664 1.065 -12.328 1 94.81 91 LEU A CA 1
ATOM 682 C C . LEU A 1 91 ? 9.18 -0.193 -11.617 1 94.81 91 LEU A C 1
ATOM 684 O O . LEU A 1 91 ? 8.984 -1.232 -12.25 1 94.81 91 LEU A O 1
ATOM 688 N N . ILE A 1 92 ? 9 -0.132 -10.336 1 93.88 92 ILE A N 1
ATOM 689 C CA . ILE A 1 92 ? 8.555 -1.281 -9.547 1 93.88 92 ILE A CA 1
ATOM 690 C C . ILE A 1 92 ? 7.141 -1.675 -9.969 1 93.88 92 ILE A C 1
ATOM 692 O O . ILE A 1 92 ? 6.84 -2.861 -10.117 1 93.88 92 ILE A O 1
ATOM 696 N N . MET A 1 93 ? 6.316 -0.718 -10.219 1 94.12 93 MET A N 1
ATOM 697 C CA . MET A 1 93 ? 4.938 -0.983 -10.617 1 94.12 93 MET A CA 1
ATOM 698 C C . MET A 1 93 ? 4.887 -1.685 -11.969 1 94.12 93 MET A C 1
ATOM 700 O O . MET A 1 93 ? 4.145 -2.654 -12.141 1 94.12 93 MET A O 1
ATOM 704 N N . ILE A 1 94 ? 5.66 -1.166 -12.859 1 92.25 94 ILE A N 1
ATOM 705 C CA . ILE A 1 94 ? 5.707 -1.784 -14.18 1 92.25 94 ILE A CA 1
ATOM 706 C C . ILE A 1 94 ? 6.195 -3.225 -14.055 1 92.25 94 ILE A C 1
ATOM 708 O O . ILE A 1 94 ? 5.648 -4.129 -14.688 1 92.25 94 ILE A O 1
ATOM 712 N N . GLY A 1 95 ? 7.234 -3.428 -13.258 1 90.38 95 GLY A N 1
ATOM 713 C CA . GLY A 1 95 ? 7.734 -4.777 -13.055 1 90.38 95 GLY A CA 1
ATOM 714 C C . GLY A 1 95 ? 6.684 -5.723 -12.5 1 90.38 95 GLY A C 1
ATOM 715 O O . GLY A 1 95 ? 6.5 -6.828 -13.016 1 90.38 95 GLY A O 1
ATOM 716 N N . VAL A 1 96 ? 5.996 -5.328 -11.5 1 89.38 96 VAL A N 1
ATOM 717 C CA . VAL A 1 96 ? 4.98 -6.156 -10.852 1 89.38 96 VAL A CA 1
ATOM 718 C C . VAL A 1 96 ? 3.822 -6.402 -11.82 1 89.38 96 VAL A C 1
ATOM 720 O O . VAL A 1 96 ? 3.287 -7.512 -11.883 1 89.38 96 VAL A O 1
ATOM 723 N N . LEU A 1 97 ? 3.418 -5.41 -12.617 1 89.31 97 LEU A N 1
ATOM 724 C CA . LEU A 1 97 ? 2.297 -5.543 -13.539 1 89.31 97 LEU A CA 1
ATOM 725 C C . LEU A 1 97 ? 2.643 -6.492 -14.68 1 89.31 97 LEU A C 1
ATOM 727 O O . LEU A 1 97 ? 1.806 -7.297 -15.102 1 89.31 97 LEU A O 1
ATOM 731 N N . VAL A 1 98 ? 3.816 -6.328 -15.172 1 86.56 98 VAL A N 1
ATOM 732 C CA . VAL A 1 98 ? 4.25 -7.223 -16.25 1 86.56 98 VAL A CA 1
ATOM 733 C C . VAL A 1 98 ? 4.285 -8.664 -15.727 1 86.56 98 VAL A C 1
ATOM 735 O O . VAL A 1 98 ? 3.859 -9.586 -16.422 1 86.56 98 VAL A O 1
ATOM 738 N N . TYR A 1 99 ? 4.77 -8.867 -14.492 1 85.75 99 TYR A N 1
ATOM 739 C CA . TYR A 1 99 ? 4.781 -10.203 -13.898 1 85.75 99 TYR A CA 1
ATOM 740 C C . TYR A 1 99 ? 3.367 -10.742 -13.75 1 85.75 99 TYR A C 1
ATOM 742 O O . TYR A 1 99 ? 3.109 -11.914 -14.039 1 85.75 99 TYR A O 1
ATOM 750 N N . THR A 1 100 ? 2.52 -9.969 -13.328 1 84.19 100 THR A N 1
ATOM 751 C CA . THR A 1 100 ? 1.134 -10.375 -13.117 1 84.19 100 THR A CA 1
ATOM 752 C C . THR A 1 100 ? 0.459 -10.703 -14.445 1 84.19 100 THR A C 1
ATOM 754 O O . THR A 1 100 ? -0.329 -11.648 -14.523 1 84.19 100 THR A O 1
ATOM 757 N N . ALA A 1 101 ? 0.752 -9.898 -15.453 1 84.12 101 ALA A N 1
ATOM 758 C CA . ALA A 1 101 ? 0.152 -10.117 -16.766 1 84.12 101 ALA A CA 1
ATOM 759 C C . ALA A 1 101 ? 0.682 -11.398 -17.406 1 84.12 101 ALA A C 1
ATOM 761 O O . ALA A 1 101 ? -0.057 -12.102 -18.094 1 84.12 101 ALA A O 1
ATOM 762 N N . ARG A 1 102 ? 1.897 -11.688 -17.172 1 81.19 102 ARG A N 1
ATOM 763 C CA . ARG A 1 102 ? 2.523 -12.836 -17.812 1 81.19 102 ARG A CA 1
ATOM 764 C C . ARG A 1 102 ? 2.15 -14.133 -17.094 1 81.19 102 ARG A C 1
ATOM 766 O O . ARG A 1 102 ? 2.041 -15.188 -17.719 1 81.19 102 ARG A O 1
ATOM 773 N N . ARG A 1 103 ? 2.111 -14.227 -15.766 1 76.88 103 ARG A N 1
ATOM 774 C CA . ARG A 1 103 ? 1.745 -15.438 -15.031 1 76.88 103 ARG A CA 1
ATOM 775 C C . ARG A 1 103 ? 0.247 -15.703 -15.133 1 76.88 103 ARG A C 1
ATOM 777 O O . ARG A 1 103 ? -0.199 -16.844 -14.953 1 76.88 103 ARG A O 1
ATOM 784 N N . GLY A 1 104 ? -0.515 -14.992 -15.828 1 68.44 104 GLY A N 1
ATOM 785 C CA . GLY A 1 104 ? -1.939 -15.195 -16.031 1 68.44 104 GLY A CA 1
ATOM 786 C C . GLY A 1 104 ? -2.668 -15.594 -14.758 1 68.44 104 GLY A C 1
ATOM 787 O O . GLY A 1 104 ? -2.098 -16.25 -13.891 1 68.44 104 GLY A O 1
ATOM 788 N N . GLY A 1 105 ? -3.729 -15.18 -14.312 1 70.56 105 GLY A N 1
ATOM 789 C CA . GLY A 1 105 ? -4.609 -15.609 -13.242 1 70.56 105 GLY A CA 1
ATOM 790 C C . GLY A 1 105 ? -4.301 -14.938 -11.914 1 70.56 105 GLY A C 1
ATOM 791 O O . GLY A 1 105 ? -4.922 -15.25 -10.898 1 70.56 105 GLY A O 1
ATOM 792 N N . LEU A 1 106 ? -3.254 -14.102 -11.961 1 80.56 106 LEU A N 1
ATOM 793 C CA . LEU A 1 106 ? -2.861 -13.508 -10.688 1 80.56 106 LEU A CA 1
ATOM 794 C C . LEU A 1 106 ? -3.502 -12.133 -10.516 1 80.56 106 LEU A C 1
ATOM 796 O O . LEU A 1 106 ? -3.336 -11.5 -9.469 1 80.56 106 LEU A O 1
ATOM 800 N N . TRP A 1 107 ? -4.352 -11.773 -11.484 1 82.56 107 TRP A N 1
ATOM 801 C CA . TRP A 1 107 ? -4.91 -10.422 -11.469 1 82.56 107 TRP A CA 1
ATOM 802 C C . TRP A 1 107 ? -5.832 -10.234 -10.266 1 82.56 107 TRP A C 1
ATOM 804 O O . TRP A 1 107 ? -5.734 -9.234 -9.555 1 82.56 107 TRP A O 1
ATOM 814 N N . PRO A 1 108 ? -6.688 -11.203 -10.047 1 84.38 108 PRO A N 1
ATOM 815 C CA . PRO A 1 108 ? -7.551 -11.016 -8.875 1 84.38 108 PRO A CA 1
ATOM 816 C C . PRO A 1 108 ? -6.766 -10.938 -7.57 1 84.38 108 PRO A C 1
ATOM 818 O O . PRO A 1 108 ? -7.09 -10.125 -6.699 1 84.38 108 PRO A O 1
ATOM 821 N N . TYR A 1 109 ? -5.754 -11.773 -7.512 1 84.12 109 TYR A N 1
ATOM 822 C CA . TYR A 1 109 ? -4.91 -11.75 -6.32 1 84.12 109 TYR A CA 1
ATOM 823 C C . TYR A 1 109 ? -4.195 -10.406 -6.188 1 84.12 109 TYR A C 1
ATOM 825 O O . TYR A 1 109 ? -4.137 -9.836 -5.098 1 84.12 109 TYR A O 1
ATOM 833 N N . PHE A 1 110 ? -3.752 -9.914 -7.281 1 87.25 110 PHE A N 1
ATOM 834 C CA . PHE A 1 110 ? -3.068 -8.625 -7.301 1 87.25 110 PHE A CA 1
ATOM 835 C C . PHE A 1 110 ? -3.996 -7.512 -6.828 1 87.25 110 PHE A C 1
ATOM 837 O O . PHE A 1 110 ? -3.627 -6.707 -5.973 1 87.25 110 PHE A O 1
ATOM 844 N N . LEU A 1 111 ? -5.164 -7.461 -7.258 1 90.56 111 LEU A N 1
ATOM 845 C CA . LEU A 1 111 ? -6.117 -6.398 -6.961 1 90.56 111 LEU A CA 1
ATOM 846 C C . LEU A 1 111 ? -6.559 -6.453 -5.504 1 90.56 111 LEU A C 1
ATOM 848 O O . LEU A 1 111 ? -6.688 -5.414 -4.852 1 90.56 111 LEU A O 1
ATOM 852 N N . VAL A 1 112 ? -6.688 -7.637 -4.984 1 90.12 112 VAL A N 1
ATOM 853 C CA . VAL A 1 112 ? -7.102 -7.781 -3.59 1 90.12 112 VAL A CA 1
ATOM 854 C C . VAL A 1 112 ? -5.969 -7.336 -2.668 1 90.12 112 VAL A C 1
ATOM 856 O O . VAL A 1 112 ? -6.207 -6.68 -1.65 1 90.12 112 VAL A O 1
ATOM 859 N N . VAL A 1 113 ? -4.785 -7.633 -3.01 1 91.5 113 VAL A N 1
ATOM 860 C CA . VAL A 1 113 ? -3.639 -7.27 -2.182 1 91.5 113 VAL A CA 1
ATOM 861 C C . VAL A 1 113 ? -3.471 -5.75 -2.174 1 91.5 113 VAL A C 1
ATOM 863 O O . VAL A 1 113 ? -3.287 -5.148 -1.113 1 91.5 113 VAL A O 1
ATOM 866 N N . VAL A 1 114 ? -3.592 -5.18 -3.35 1 92.31 114 VAL A N 1
ATOM 867 C CA . VAL A 1 114 ? -3.482 -3.727 -3.451 1 92.31 114 VAL A CA 1
ATOM 868 C C . VAL A 1 114 ? -4.594 -3.066 -2.639 1 92.31 114 VAL A C 1
ATOM 870 O O . VAL A 1 114 ? -4.34 -2.125 -1.881 1 92.31 114 VAL A O 1
ATOM 873 N N . GLY A 1 115 ? -5.754 -3.6 -2.797 1 92.38 115 GLY A N 1
ATOM 874 C CA . GLY A 1 115 ? -6.867 -3.064 -2.029 1 92.38 115 GLY A CA 1
ATOM 875 C C . GLY A 1 115 ? -6.684 -3.211 -0.531 1 92.38 115 GLY A C 1
ATOM 876 O O . GLY A 1 115 ? -6.992 -2.289 0.229 1 92.38 115 GLY A O 1
ATOM 877 N N . MET A 1 116 ? -6.164 -4.309 -0.154 1 91.69 116 MET A N 1
ATOM 878 C CA . MET A 1 116 ? -5.91 -4.574 1.259 1 91.69 116 MET A CA 1
ATOM 879 C C . MET A 1 116 ? -4.891 -3.586 1.821 1 91.69 116 MET A C 1
ATOM 881 O O . MET A 1 116 ? -5.078 -3.051 2.914 1 91.69 116 MET A O 1
ATOM 885 N N . VAL A 1 117 ? -3.836 -3.309 1.104 1 92.88 117 VAL A N 1
ATOM 886 C CA . VAL A 1 117 ? -2.789 -2.412 1.583 1 92.88 117 VAL A CA 1
ATOM 887 C C . VAL A 1 117 ? -3.328 -0.987 1.675 1 92.88 117 VAL A C 1
ATOM 889 O O . VAL A 1 117 ? -3.002 -0.252 2.609 1 92.88 117 VAL A O 1
ATOM 892 N N . PHE A 1 118 ? -4.18 -0.592 0.777 1 92.06 118 PHE A N 1
ATOM 893 C CA . PHE A 1 118 ? -4.836 0.707 0.865 1 92.06 118 PHE A CA 1
ATOM 894 C C . PHE A 1 118 ? -5.695 0.795 2.119 1 92.06 118 PHE A C 1
ATOM 896 O O . PHE A 1 118 ? -5.711 1.824 2.797 1 92.06 118 PHE A O 1
ATOM 903 N N . ALA A 1 119 ? -6.324 -0.266 2.363 1 91 119 ALA A N 1
ATOM 904 C CA . ALA A 1 119 ? -7.156 -0.293 3.564 1 91 119 ALA A CA 1
ATOM 905 C C . ALA A 1 119 ? -6.301 -0.195 4.824 1 91 119 ALA A C 1
ATOM 907 O O . ALA A 1 119 ? -6.672 0.494 5.777 1 91 119 ALA A O 1
ATOM 908 N N . VAL A 1 120 ? -5.223 -0.886 4.824 1 90.69 120 VAL A N 1
ATOM 909 C CA . VAL A 1 120 ? -4.301 -0.837 5.953 1 90.69 120 VAL A CA 1
ATOM 910 C C . VAL A 1 120 ? -3.783 0.587 6.137 1 90.69 120 VAL A C 1
ATOM 912 O O . VAL A 1 120 ? -3.67 1.073 7.266 1 90.69 120 VAL A O 1
ATOM 915 N N . LEU A 1 121 ? -3.557 1.208 5.066 1 89.38 121 LEU A N 1
ATOM 916 C CA . LEU A 1 121 ? -3.074 2.582 5.129 1 89.38 121 LEU A CA 1
ATOM 917 C C . LEU A 1 121 ? -4.121 3.498 5.754 1 89.38 121 LEU A C 1
ATOM 919 O O . LEU A 1 121 ? -3.789 4.359 6.574 1 89.38 121 LEU A O 1
ATOM 923 N N .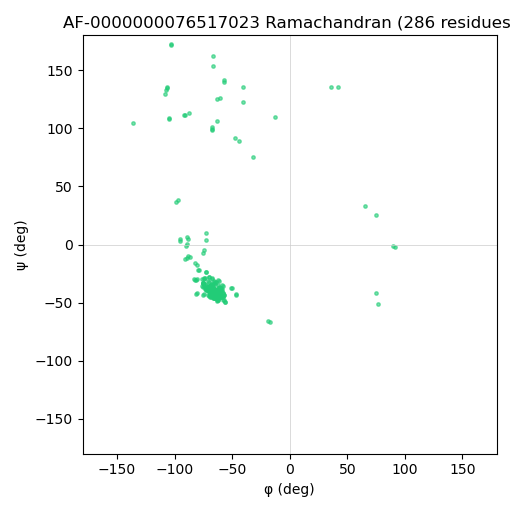 VAL A 1 122 ? -5.312 3.359 5.316 1 88.12 122 VAL A N 1
ATOM 924 C CA . VAL A 1 122 ? -6.395 4.16 5.879 1 88.12 122 VAL A CA 1
ATOM 925 C C . VAL A 1 122 ? -6.496 3.906 7.383 1 88.12 122 VAL A C 1
ATOM 927 O O . VAL A 1 122 ? -6.715 4.836 8.164 1 88.12 122 VAL A O 1
ATOM 930 N N . ALA A 1 123 ? -6.297 2.711 7.773 1 88 123 ALA A N 1
ATOM 931 C CA . ALA A 1 123 ? -6.324 2.367 9.195 1 88 123 ALA A CA 1
ATOM 932 C C . ALA A 1 123 ? -5.168 3.023 9.938 1 88 123 ALA A C 1
ATOM 934 O O . ALA A 1 123 ? -5.336 3.494 11.07 1 88 123 ALA A O 1
ATOM 935 N N . ILE A 1 124 ? -4.012 3.033 9.297 1 83.38 124 ILE A N 1
ATOM 936 C CA . ILE A 1 124 ? -2.844 3.666 9.891 1 83.38 124 ILE A CA 1
ATOM 937 C C . ILE A 1 124 ? -3.078 5.168 10.023 1 83.38 124 ILE A C 1
ATOM 939 O O . ILE A 1 124 ? -2.814 5.758 11.07 1 83.38 124 ILE A O 1
ATOM 943 N N . LEU A 1 125 ? -3.586 5.824 9.008 1 82.25 125 LEU A N 1
ATOM 944 C CA . LEU A 1 125 ? -3.85 7.258 9.016 1 82.25 125 LEU A CA 1
ATOM 945 C C . LEU A 1 125 ? -4.93 7.605 10.039 1 82.25 125 LEU A C 1
ATOM 947 O O . LEU A 1 125 ? -4.859 8.648 10.695 1 82.25 125 LEU A O 1
ATOM 951 N N . ALA A 1 126 ? -5.957 6.777 10.148 1 81.75 126 ALA A N 1
ATOM 952 C CA . ALA A 1 126 ? -7.016 6.992 11.133 1 81.75 126 ALA A CA 1
ATOM 953 C C . ALA A 1 126 ? -6.453 6.961 12.555 1 81.75 126 ALA A C 1
ATOM 955 O O . ALA A 1 126 ? -6.871 7.746 13.406 1 81.75 126 ALA A O 1
ATOM 956 N N . ALA A 1 127 ? -5.496 6.09 12.773 1 78.06 127 ALA A N 1
ATOM 957 C CA . ALA A 1 127 ? -4.859 6 14.086 1 78.06 127 ALA A CA 1
ATOM 958 C C . ALA A 1 127 ? -4 7.23 14.359 1 78.06 127 ALA A C 1
ATOM 960 O O . ALA A 1 127 ? -4.004 7.758 15.477 1 78.06 127 ALA A O 1
ATOM 961 N N . VAL A 1 128 ? -3.262 7.727 13.391 1 76.62 128 VAL A N 1
ATOM 962 C CA . VAL A 1 128 ? -2.371 8.875 13.555 1 76.62 128 VAL A CA 1
ATOM 963 C C . VAL A 1 128 ? -3.193 10.148 13.734 1 76.62 128 VAL A C 1
ATOM 965 O O . VAL A 1 128 ? -2.881 10.977 14.594 1 76.62 128 VAL A O 1
ATOM 968 N N . TYR A 1 129 ? -4.266 10.312 13.023 1 73 129 TYR A N 1
ATOM 969 C CA . TYR A 1 129 ? -5.109 11.5 13.117 1 73 129 TYR A CA 1
ATOM 970 C C . TYR A 1 129 ? -5.863 11.539 14.438 1 73 129 TYR A C 1
ATOM 972 O O . TYR A 1 129 ? -6.086 12.609 15.008 1 73 129 TYR A O 1
ATOM 980 N N . SER A 1 130 ? -6.344 10.406 14.969 1 70.75 130 SER A N 1
ATOM 981 C CA . SER A 1 130 ? -7.039 10.375 16.25 1 70.75 130 SER A CA 1
ATOM 982 C C . SER A 1 130 ? -6.129 10.836 17.391 1 70.75 130 SER A C 1
ATOM 984 O O . SER A 1 130 ? -6.59 11.477 18.328 1 70.75 130 SER A O 1
ATOM 986 N N . ARG A 1 131 ? -4.891 10.602 17.25 1 65.12 131 ARG A N 1
ATOM 987 C CA . ARG A 1 131 ? -3.932 11.016 18.266 1 65.12 131 ARG A CA 1
ATOM 988 C C . ARG A 1 131 ? -3.674 12.516 18.203 1 65.12 131 ARG A C 1
ATOM 990 O O . ARG A 1 131 ? -3.492 13.172 19.219 1 65.12 131 ARG A O 1
ATOM 997 N N . CYS A 1 132 ? -3.74 13.023 17 1 60.19 132 CYS A N 1
ATOM 998 C CA . CYS A 1 132 ? -3.486 14.445 16.812 1 60.19 132 CYS A CA 1
ATOM 999 C C . CYS A 1 132 ? -4.652 15.281 17.328 1 60.19 132 CYS A C 1
ATOM 1001 O O . CYS A 1 132 ? -4.445 16.328 17.938 1 60.19 132 CYS A O 1
ATOM 1003 N N . VAL A 1 133 ? -5.855 14.828 17.125 1 59.81 133 VAL A N 1
ATOM 1004 C CA . VAL A 1 133 ? -7.031 15.547 17.609 1 59.81 133 VAL A CA 1
ATOM 1005 C C . VAL A 1 133 ? -7.094 15.461 19.125 1 59.81 133 VAL A C 1
ATOM 1007 O O . VAL A 1 133 ? -7.406 16.453 19.797 1 59.81 133 VAL A O 1
ATOM 1010 N N . SER A 1 134 ? -6.727 14.242 19.594 1 57.12 134 SER A N 1
ATOM 1011 C CA . SER A 1 134 ? -6.73 14.086 21.047 1 57.12 134 SER A CA 1
ATOM 1012 C C . SER A 1 134 ? -5.68 14.977 21.703 1 57.12 134 SER A C 1
ATOM 1014 O O . SER A 1 134 ? -5.926 15.57 22.75 1 57.12 134 SER A O 1
ATOM 1016 N N . SER A 1 135 ? -4.605 15.156 21.031 1 54.97 135 SER A N 1
ATOM 1017 C CA . SER A 1 135 ? -3.535 15.984 21.578 1 54.97 135 SER A CA 1
ATOM 1018 C C . SER A 1 135 ? -3.9 17.469 21.531 1 54.97 135 SER A C 1
ATOM 1020 O O . SER A 1 135 ? -3.574 18.219 22.438 1 54.97 135 SER A O 1
ATOM 1022 N N . GLU A 1 136 ? -4.586 17.891 20.484 1 54.44 136 GLU A N 1
ATOM 1023 C CA . GLU A 1 136 ? -4.988 19.281 20.359 1 54.44 136 GLU A CA 1
ATOM 1024 C C . GLU A 1 136 ? -6.051 19.656 21.391 1 54.44 136 GLU A C 1
ATOM 1026 O O . GLU A 1 136 ? -6.027 20.75 21.938 1 54.44 136 GLU A O 1
ATOM 1031 N N . ARG A 1 137 ? -6.961 18.781 21.656 1 56.81 137 ARG A N 1
ATOM 1032 C CA . ARG A 1 137 ? -7.992 19.047 22.656 1 56.81 137 ARG A CA 1
ATOM 1033 C C . ARG A 1 137 ? -7.387 19.188 24.047 1 56.81 137 ARG A C 1
ATOM 1035 O O . ARG A 1 137 ? -7.832 20.016 24.859 1 56.81 137 ARG A O 1
ATOM 1042 N N . VAL A 1 138 ? -6.352 18.516 24.328 1 56.22 138 VAL A N 1
ATOM 1043 C CA . VAL A 1 138 ? -5.742 18.562 25.656 1 56.22 138 VAL A CA 1
ATOM 1044 C C . VAL A 1 138 ? -5.023 19.891 25.844 1 56.22 138 VAL A C 1
ATOM 1046 O O . VAL A 1 138 ? -5.035 20.469 26.938 1 56.22 138 VAL A O 1
ATOM 1049 N N . VAL A 1 139 ? -4.543 20.5 24.781 1 53.91 139 VAL A N 1
ATOM 1050 C CA . VAL A 1 139 ? -3.756 21.719 24.938 1 53.91 139 VAL A CA 1
ATOM 1051 C C . VAL A 1 139 ? -4.688 22.922 25.109 1 53.91 139 VAL A C 1
ATOM 1053 O O . VAL A 1 139 ? -4.375 23.844 25.859 1 53.91 139 VAL A O 1
ATOM 1056 N N . VAL A 1 140 ? -5.852 22.984 24.578 1 54.72 140 VAL A N 1
ATOM 1057 C CA . VAL A 1 140 ? -6.723 24.156 24.672 1 54.72 140 VAL A CA 1
ATOM 1058 C C . VAL A 1 140 ? -7.281 24.266 26.094 1 54.72 140 VAL A C 1
ATOM 1060 O O . VAL A 1 140 ? -7.578 25.375 26.562 1 54.72 140 VAL A O 1
ATOM 1063 N N . VAL A 1 141 ? -7.367 23.266 26.859 1 54.88 141 VAL A N 1
ATOM 1064 C CA . VAL A 1 141 ? -8 23.422 28.156 1 54.88 141 VAL A CA 1
ATOM 1065 C C . VAL A 1 141 ? -7.004 24.031 29.141 1 54.88 141 VAL A C 1
ATOM 1067 O O . VAL A 1 141 ? -7.379 24.438 30.25 1 54.88 141 VAL A O 1
ATOM 1070 N N . ARG A 1 142 ? -5.816 23.984 28.844 1 47.44 142 ARG A N 1
ATOM 1071 C CA . ARG A 1 142 ? -4.934 24.438 29.922 1 47.44 142 ARG A CA 1
ATOM 1072 C C . ARG A 1 142 ? -4.711 25.938 29.844 1 47.44 142 ARG A C 1
ATOM 1074 O O . ARG A 1 142 ? -3.889 26.484 30.594 1 47.44 142 ARG A O 1
ATOM 1081 N N . SER A 1 143 ? -5.359 26.641 28.953 1 45.03 143 SER A N 1
ATOM 1082 C CA . SER A 1 143 ? -5.07 28.078 29.016 1 45.03 143 SER A CA 1
ATOM 1083 C C . SER A 1 143 ? -5.594 28.688 30.312 1 45.03 143 SER A C 1
ATOM 1085 O O . SER A 1 143 ? -6.57 28.203 30.891 1 45.03 143 SER A O 1
ATOM 1087 N N . THR A 1 144 ? -5.027 29.969 30.656 1 44.81 144 THR A N 1
ATOM 1088 C CA . THR A 1 144 ? -4.719 30.844 31.781 1 44.81 144 THR A CA 1
ATOM 1089 C C . THR A 1 144 ? -6 31.359 32.438 1 44.81 144 THR A C 1
ATOM 1091 O O . THR A 1 144 ? -6.801 32.031 31.812 1 44.81 144 THR A O 1
ATOM 1094 N N . ARG A 1 145 ? -6.465 30.734 33.594 1 39.53 145 ARG A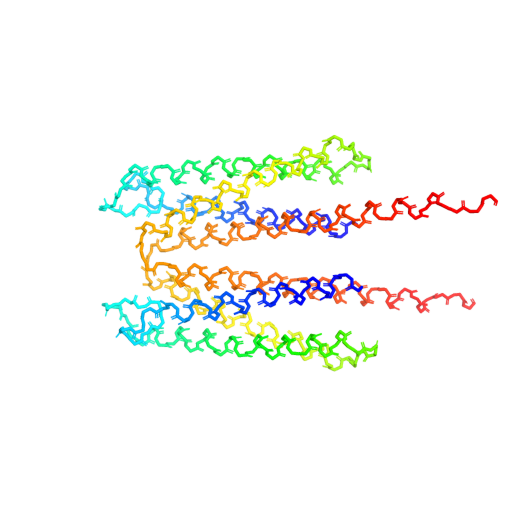 N 1
ATOM 1095 C CA . ARG A 1 145 ? -6.988 31.672 34.594 1 39.53 145 ARG A CA 1
ATOM 1096 C C . ARG A 1 145 ? -5.895 32.594 35.094 1 39.53 145 ARG A C 1
ATOM 1098 O O . ARG A 1 145 ? -4.777 32.156 35.375 1 39.53 145 ARG A O 1
ATOM 1105 N N . MET B 1 1 ? -9.539 18.984 7.461 1 59.44 1 MET B N 1
ATOM 1106 C CA . MET B 1 1 ? -10.562 18.625 6.477 1 59.44 1 MET B CA 1
ATOM 1107 C C . MET B 1 1 ? -9.938 17.875 5.305 1 59.44 1 MET B C 1
ATOM 1109 O O . MET B 1 1 ? -10.461 16.844 4.883 1 59.44 1 MET B O 1
ATOM 1113 N N . GLU B 1 2 ? -8.633 18.125 5.008 1 67.62 2 GLU B N 1
ATOM 1114 C CA . GLU B 1 2 ? -7.996 17.531 3.828 1 67.62 2 GLU B CA 1
ATOM 1115 C C . GLU B 1 2 ? -7.605 16.078 4.074 1 67.62 2 GLU B C 1
ATOM 1117 O O . GLU B 1 2 ? -7.773 15.234 3.195 1 67.62 2 GLU B O 1
ATOM 1122 N N . MET B 1 3 ? -7.473 15.75 5.305 1 71.69 3 MET B N 1
ATOM 1123 C CA . M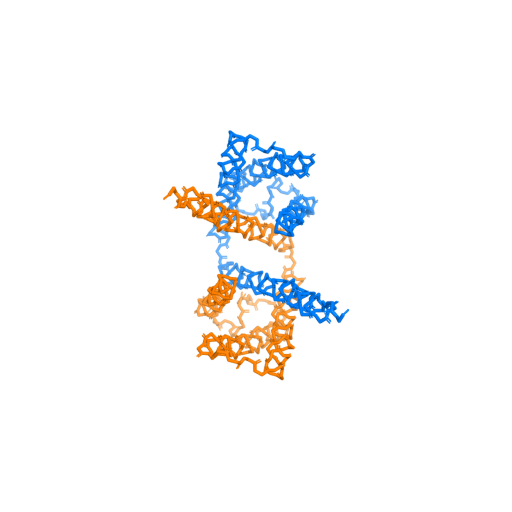ET B 1 3 ? -7.051 14.383 5.605 1 71.69 3 MET B CA 1
ATOM 1124 C C . MET B 1 3 ? -8.242 13.43 5.57 1 71.69 3 MET B C 1
ATOM 1126 O O . MET B 1 3 ? -8.109 12.281 5.129 1 71.69 3 MET B O 1
ATOM 1130 N N . ARG B 1 4 ? -9.383 13.961 5.906 1 74.56 4 ARG B N 1
ATOM 1131 C CA . ARG B 1 4 ? -10.586 13.133 5.895 1 74.56 4 ARG B CA 1
ATOM 1132 C C . ARG B 1 4 ? -11.008 12.805 4.465 1 74.56 4 ARG B C 1
ATOM 1134 O O . ARG B 1 4 ? -11.438 11.688 4.184 1 74.56 4 ARG B O 1
ATOM 1141 N N . ARG B 1 5 ? -10.828 13.742 3.639 1 82.25 5 ARG B N 1
ATOM 1142 C CA . ARG B 1 5 ? -11.156 13.523 2.232 1 82.25 5 ARG B CA 1
ATOM 1143 C C . ARG B 1 5 ? -10.195 12.531 1.594 1 82.25 5 ARG B C 1
ATOM 1145 O O . ARG B 1 5 ? -10.602 11.703 0.769 1 82.25 5 ARG B O 1
ATOM 1152 N N . LEU B 1 6 ? -9 12.609 2.014 1 82.38 6 LEU B N 1
ATOM 1153 C CA . LEU B 1 6 ? -7.988 11.695 1.487 1 82.38 6 LEU B CA 1
ATOM 1154 C C . LEU B 1 6 ? -8.266 10.266 1.927 1 82.38 6 LEU B C 1
ATOM 1156 O O . LEU B 1 6 ? -8.188 9.336 1.118 1 82.38 6 LEU B O 1
ATOM 1160 N N . THR B 1 7 ? -8.617 10.125 3.16 1 84.69 7 THR B N 1
ATOM 1161 C CA . THR B 1 7 ? -8.875 8.789 3.684 1 84.69 7 THR B CA 1
ATOM 1162 C C . THR B 1 7 ? -10.117 8.18 3.023 1 84.69 7 THR B C 1
ATOM 1164 O O . THR B 1 7 ? -10.141 6.984 2.723 1 84.69 7 THR B O 1
ATOM 1167 N N . ALA B 1 8 ? -11.078 8.992 2.787 1 86.94 8 ALA B N 1
ATOM 1168 C CA . ALA B 1 8 ? -12.281 8.516 2.115 1 86.94 8 ALA B CA 1
ATOM 1169 C C . ALA B 1 8 ? -11.977 8.094 0.68 1 86.94 8 ALA B C 1
ATOM 1171 O O . ALA B 1 8 ? -12.492 7.078 0.202 1 86.94 8 ALA B O 1
ATOM 1172 N N . ALA B 1 9 ? -11.188 8.867 0.024 1 88.19 9 ALA B N 1
ATOM 1173 C CA . ALA B 1 9 ? -10.805 8.547 -1.35 1 88.19 9 ALA B CA 1
ATOM 1174 C C . ALA B 1 9 ? -10.016 7.242 -1.41 1 88.19 9 ALA B C 1
ATOM 1176 O O . ALA B 1 9 ? -10.25 6.402 -2.281 1 88.19 9 ALA B O 1
ATOM 1177 N N . LEU B 1 10 ? -9.102 7.098 -0.501 1 90.62 10 LEU B N 1
ATOM 1178 C CA . LEU B 1 10 ? -8.281 5.895 -0.457 1 90.62 10 LEU B CA 1
ATOM 1179 C C . LEU B 1 10 ? -9.125 4.664 -0.145 1 90.62 10 LEU B C 1
ATOM 1181 O O . LEU B 1 10 ? -8.922 3.6 -0.73 1 90.62 10 LEU B O 1
ATOM 1185 N N . LEU B 1 11 ? -10.055 4.84 0.715 1 92.06 11 LEU B N 1
ATOM 1186 C CA . LEU B 1 11 ? -10.953 3.746 1.055 1 92.06 11 LEU B CA 1
ATOM 1187 C C . LEU B 1 11 ? -11.812 3.357 -0.144 1 92.06 11 LEU B C 1
ATOM 1189 O O . LEU B 1 11 ? -12.031 2.172 -0.397 1 92.06 11 LEU B O 1
ATOM 1193 N N . GLY B 1 12 ? -12.305 4.363 -0.82 1 92.75 12 GLY B N 1
ATOM 1194 C CA . GLY B 1 12 ? -13.07 4.094 -2.027 1 92.75 12 GLY B CA 1
ATOM 1195 C C . GLY B 1 12 ? -12.289 3.311 -3.064 1 92.75 12 GLY B C 1
ATOM 1196 O O . GLY B 1 12 ? -12.82 2.396 -3.695 1 92.75 12 GLY B O 1
ATOM 1197 N N . ILE B 1 13 ? -11.031 3.635 -3.256 1 92.19 13 ILE B N 1
ATOM 1198 C CA . ILE B 1 13 ? -10.172 2.926 -4.191 1 92.19 13 ILE B CA 1
ATOM 1199 C C . ILE B 1 13 ? -9.977 1.484 -3.725 1 92.19 13 ILE B C 1
ATOM 1201 O O . ILE B 1 13 ? -10.047 0.55 -4.527 1 92.19 13 ILE B O 1
ATOM 1205 N N . ALA B 1 14 ? -9.711 1.333 -2.443 1 93.94 14 ALA B N 1
ATOM 1206 C CA . ALA B 1 14 ? -9.531 -0.007 -1.89 1 93.94 14 ALA B CA 1
ATOM 1207 C C . ALA B 1 14 ? -10.75 -0.88 -2.17 1 93.94 14 ALA B C 1
ATOM 1209 O O . ALA B 1 14 ? -10.617 -2.004 -2.662 1 93.94 14 ALA B O 1
ATOM 1210 N N . ILE B 1 15 ? -11.906 -0.387 -1.891 1 94.25 15 ILE B N 1
ATOM 1211 C CA . ILE B 1 15 ? -13.164 -1.107 -2.082 1 94.25 15 ILE B CA 1
ATOM 1212 C C . ILE B 1 15 ? -13.359 -1.424 -3.564 1 94.25 15 ILE B C 1
ATOM 1214 O O . ILE B 1 15 ? -13.703 -2.553 -3.926 1 94.25 15 ILE B O 1
ATOM 1218 N N . GLY B 1 16 ? -13.164 -0.419 -4.398 1 93.62 16 GLY B N 1
ATOM 1219 C CA . GLY B 1 16 ? -13.297 -0.631 -5.832 1 93.62 16 GLY B CA 1
ATOM 1220 C C . GLY B 1 16 ? -12.391 -1.725 -6.359 1 93.62 16 GLY B C 1
ATOM 1221 O O . GLY B 1 16 ? -12.812 -2.561 -7.16 1 93.62 16 GLY B O 1
ATOM 1222 N N . LEU B 1 17 ? -11.203 -1.768 -5.965 1 93.25 17 LEU B N 1
ATOM 1223 C CA . LEU B 1 17 ? -10.234 -2.762 -6.422 1 93.25 17 LEU B CA 1
ATOM 1224 C C . LEU B 1 17 ? -10.641 -4.16 -5.973 1 93.25 17 LEU B C 1
ATOM 1226 O O . LEU B 1 17 ? -10.562 -5.117 -6.746 1 93.25 17 LEU B O 1
ATOM 1230 N N . ILE B 1 18 ? -11.078 -4.289 -4.727 1 92.56 18 ILE B N 1
ATOM 1231 C CA . ILE B 1 18 ? -11.453 -5.594 -4.191 1 92.56 18 ILE B CA 1
ATOM 1232 C C . ILE B 1 18 ? -12.703 -6.098 -4.906 1 92.56 18 ILE B C 1
ATOM 1234 O O . ILE B 1 18 ? -12.812 -7.289 -5.211 1 92.56 18 ILE B O 1
ATOM 1238 N N . ILE B 1 19 ? -13.609 -5.207 -5.211 1 92.06 19 ILE B N 1
ATOM 1239 C CA . ILE B 1 19 ? -14.812 -5.586 -5.945 1 92.06 19 ILE B CA 1
ATOM 1240 C C . ILE B 1 19 ? -14.43 -6.074 -7.344 1 92.06 19 ILE B C 1
ATOM 1242 O O . ILE B 1 19 ? -14.938 -7.094 -7.812 1 92.06 19 ILE B O 1
ATOM 1246 N N . ILE B 1 20 ? -13.57 -5.355 -8.031 1 90 20 ILE B N 1
ATOM 1247 C CA . ILE B 1 20 ? -13.109 -5.75 -9.359 1 90 20 ILE B CA 1
ATOM 1248 C C . ILE B 1 20 ? -12.398 -7.098 -9.281 1 90 20 ILE B C 1
ATOM 1250 O O . ILE B 1 20 ? -12.57 -7.953 -10.156 1 90 20 ILE B O 1
ATOM 1254 N N . ALA B 1 21 ? -11.594 -7.277 -8.25 1 89.5 21 ALA B N 1
ATOM 1255 C CA . ALA B 1 21 ? -10.883 -8.539 -8.07 1 89.5 21 ALA B CA 1
ATOM 1256 C C . ALA B 1 21 ? -11.852 -9.711 -7.977 1 89.5 21 ALA B C 1
ATOM 1258 O O . ALA B 1 21 ? -11.641 -10.758 -8.594 1 89.5 21 ALA B O 1
ATOM 1259 N N . LEU B 1 22 ? -12.891 -9.555 -7.234 1 86.06 22 LEU B N 1
ATOM 1260 C CA . LEU B 1 22 ? -13.883 -10.609 -7.066 1 86.06 22 LEU B CA 1
ATOM 1261 C C . LEU B 1 22 ? -14.68 -10.82 -8.352 1 86.06 22 LEU B C 1
ATOM 1263 O O . LEU B 1 22 ? -15.102 -11.945 -8.641 1 86.06 22 LEU B O 1
ATOM 1267 N N . ALA B 1 23 ? -14.797 -9.828 -9.117 1 85.31 23 ALA B N 1
ATOM 1268 C CA . ALA B 1 23 ? -15.562 -9.914 -10.359 1 85.31 23 ALA B CA 1
ATOM 1269 C C . ALA B 1 23 ? -14.781 -10.656 -11.438 1 85.31 23 ALA B C 1
ATOM 1271 O O . ALA B 1 23 ? -15.367 -11.367 -12.258 1 85.31 23 ALA B O 1
ATOM 1272 N N . ILE B 1 24 ? -13.5 -10.477 -11.453 1 80.19 24 ILE B N 1
ATOM 1273 C CA . ILE B 1 24 ? -12.711 -11.078 -12.523 1 80.19 24 ILE B CA 1
ATOM 1274 C C . ILE B 1 24 ? -12.234 -12.461 -12.102 1 80.19 24 ILE B C 1
ATOM 1276 O O . ILE B 1 24 ? -11.625 -13.188 -12.891 1 80.19 24 ILE B O 1
ATOM 1280 N N . THR B 1 25 ? -12.367 -12.75 -10.922 1 77.81 25 THR B N 1
ATOM 1281 C CA . THR B 1 25 ? -11.977 -14.07 -10.445 1 77.81 25 THR B CA 1
ATOM 1282 C C . THR B 1 25 ? -12.781 -15.156 -11.148 1 77.81 25 THR B C 1
ATOM 1284 O O . THR B 1 25 ? -13.977 -14.984 -11.406 1 77.81 25 THR B O 1
ATOM 1287 N N . ASP B 1 26 ? -11.969 -16.141 -11.742 1 65 26 ASP B N 1
ATOM 1288 C CA . ASP B 1 26 ? -12.617 -17.297 -12.344 1 65 26 ASP B CA 1
ATOM 1289 C C . ASP B 1 26 ? -13.281 -18.172 -11.281 1 65 26 ASP B C 1
ATOM 1291 O O . ASP B 1 26 ? -12.594 -18.828 -10.5 1 65 26 ASP B O 1
ATOM 1295 N N . TRP B 1 27 ? -14.445 -17.938 -11.227 1 63.56 27 TRP B N 1
ATOM 1296 C CA . TRP B 1 27 ? -15.227 -18.688 -10.234 1 63.56 27 TRP B CA 1
ATOM 1297 C C . TRP B 1 27 ? -15.445 -20.125 -10.68 1 63.56 27 TRP B C 1
ATOM 1299 O O . TRP B 1 27 ? -16.156 -20.891 -10.023 1 63.56 27 TRP B O 1
ATOM 1309 N N . ARG B 1 28 ? -14.953 -20.422 -11.977 1 58.12 28 ARG B N 1
ATOM 1310 C CA . ARG B 1 28 ? -15.242 -21.734 -12.531 1 58.12 28 ARG B CA 1
ATOM 1311 C C . ARG B 1 28 ? -14.961 -22.828 -11.508 1 58.12 28 ARG B C 1
ATOM 1313 O O . ARG B 1 28 ? -15.688 -23.812 -11.43 1 58.12 28 ARG B O 1
ATOM 1320 N N . TYR B 1 29 ? -13.922 -22.672 -10.867 1 53.78 29 TYR B N 1
ATOM 1321 C CA . TYR B 1 29 ? -13.742 -23.766 -9.914 1 53.78 29 TYR B CA 1
ATOM 1322 C C . TYR B 1 29 ? -14.195 -23.359 -8.523 1 53.78 29 TYR B C 1
ATOM 1324 O O . TYR B 1 29 ? -13.766 -23.938 -7.523 1 53.78 29 TYR B O 1
ATOM 1332 N N . GLY B 1 30 ? -15.391 -22.484 -8.664 1 50.06 30 GLY B N 1
ATOM 1333 C CA . GLY B 1 30 ? -16.141 -22.141 -7.465 1 50.06 30 GLY B CA 1
ATOM 1334 C C . GLY B 1 30 ? -15.445 -21.109 -6.602 1 50.06 30 GLY B C 1
ATOM 1335 O O . GLY B 1 30 ? -16.031 -20.625 -5.625 1 50.06 30 GLY B O 1
ATOM 1336 N N . LEU B 1 31 ? -14.031 -21.125 -6.34 1 55.34 31 LEU B N 1
ATOM 1337 C CA . LEU B 1 31 ? -13.406 -20.406 -5.234 1 55.34 31 LEU B CA 1
ATOM 1338 C C . LEU B 1 31 ? -12.617 -19.203 -5.742 1 55.34 31 LEU B C 1
ATOM 1340 O O . LEU B 1 31 ? -12.188 -19.188 -6.895 1 55.34 31 LEU B O 1
ATOM 1344 N N . ALA B 1 32 ? -12.953 -18.234 -5.105 1 55.12 32 ALA B N 1
ATOM 1345 C CA . ALA B 1 32 ? -12.188 -17.016 -5.363 1 55.12 32 ALA B CA 1
ATOM 1346 C C . ALA B 1 32 ? -10.703 -17.328 -5.504 1 55.12 32 ALA B C 1
ATOM 1348 O O . ALA B 1 32 ? -10.141 -18.094 -4.715 1 55.12 32 ALA B O 1
ATOM 1349 N N . PHE B 1 33 ? -10.008 -16.688 -6.59 1 61 33 PHE B N 1
ATOM 1350 C CA . PHE B 1 33 ? -8.609 -16.891 -6.973 1 61 33 PHE B CA 1
ATOM 1351 C C . PHE B 1 33 ? -8.383 -18.312 -7.469 1 61 33 PHE B C 1
ATOM 1353 O O . PHE B 1 33 ? -7.25 -18.797 -7.477 1 61 33 PHE B O 1
ATOM 1360 N N . GLY B 1 34 ? -9.312 -19.062 -8.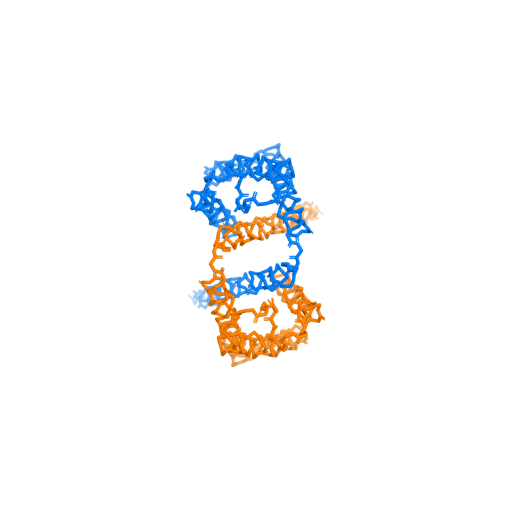148 1 51.19 34 GLY B N 1
ATOM 1361 C CA . GLY B 1 34 ? -9.477 -20.344 -8.797 1 51.19 34 GLY B CA 1
ATOM 1362 C C . GLY B 1 34 ? -8.164 -21.078 -9.023 1 51.19 34 GLY B C 1
ATOM 1363 O O . GLY B 1 34 ? -7.121 -20.453 -9.195 1 51.19 34 GLY B O 1
ATOM 1364 N N . GLY B 1 35 ? -7.891 -22.156 -8.32 1 52.16 35 GLY B N 1
ATOM 1365 C CA . GLY B 1 35 ? -6.969 -23.203 -8.742 1 52.16 35 GLY B CA 1
ATOM 1366 C C . GLY B 1 35 ? -7.504 -24.609 -8.5 1 52.16 35 GLY B C 1
ATOM 1367 O O . GLY B 1 35 ? -8.328 -24.812 -7.609 1 52.16 35 GLY B O 1
ATOM 1368 N N . ALA B 1 36 ? -7.922 -25.203 -9.664 1 51.66 36 ALA B N 1
ATOM 1369 C CA . ALA B 1 36 ? -8.414 -26.562 -9.742 1 51.66 36 ALA B CA 1
ATOM 1370 C C . ALA B 1 36 ? -7.992 -27.375 -8.523 1 51.66 36 ALA B C 1
ATOM 1372 O O . ALA B 1 36 ? -8.805 -28.109 -7.938 1 51.66 36 ALA B O 1
ATOM 1373 N N . ASN B 1 37 ? -6.73 -27.594 -8.375 1 53.44 37 ASN B N 1
ATOM 1374 C CA . ASN B 1 37 ? -6.223 -28.766 -7.668 1 53.44 37 ASN B CA 1
ATOM 1375 C C . ASN B 1 37 ? -6.07 -28.484 -6.172 1 53.44 37 ASN B C 1
ATOM 1377 O O . ASN B 1 37 ? -5.637 -29.359 -5.418 1 53.44 37 ASN B O 1
ATOM 1381 N N . HIS B 1 38 ? -6.422 -27.219 -5.727 1 55.78 38 HIS B N 1
ATOM 1382 C CA . HIS B 1 38 ? -6.031 -27.031 -4.332 1 55.78 38 HIS B CA 1
ATOM 1383 C C . HIS B 1 38 ? -7.234 -27.141 -3.404 1 55.78 38 HIS B C 1
ATOM 1385 O O . HIS B 1 38 ? -8.367 -27.297 -3.865 1 55.78 38 HIS B O 1
ATOM 1391 N N . ASP B 1 39 ? -6.922 -27.156 -1.986 1 68.62 39 ASP B N 1
ATOM 1392 C CA . ASP B 1 39 ? -7.785 -27.312 -0.818 1 68.62 39 ASP B CA 1
ATOM 1393 C C . ASP B 1 39 ? -9.008 -26.406 -0.919 1 68.62 39 ASP B C 1
ATOM 1395 O O . ASP B 1 39 ? -8.938 -25.219 -0.581 1 68.62 39 ASP B O 1
ATOM 1399 N N . LYS B 1 40 ? -10.062 -27 -1.505 1 76.19 40 LYS B N 1
ATOM 1400 C CA . LYS B 1 40 ? -11.328 -26.312 -1.724 1 76.19 40 LYS B CA 1
ATOM 1401 C C . LYS B 1 40 ? -11.82 -25.641 -0.442 1 76.19 40 LYS B C 1
ATOM 1403 O O . LYS B 1 40 ? -12.359 -24.531 -0.479 1 76.19 40 LYS B O 1
ATOM 1408 N N . GLU B 1 41 ? -11.578 -26.344 0.677 1 77.81 41 GLU B N 1
ATOM 1409 C CA . GLU B 1 41 ? -12.062 -25.797 1.942 1 77.81 41 GLU B CA 1
ATOM 1410 C C . GLU B 1 41 ? -11.312 -24.516 2.316 1 77.81 41 GLU B C 1
ATOM 1412 O O . GLU B 1 41 ? -11.93 -23.547 2.744 1 77.81 41 GLU B O 1
ATOM 1417 N N . ALA B 1 42 ? -10.062 -24.5 2.117 1 77.69 42 ALA B N 1
ATOM 1418 C CA . ALA B 1 42 ? -9.258 -23.328 2.449 1 77.69 42 ALA B CA 1
ATOM 1419 C C . ALA B 1 42 ? -9.586 -22.172 1.527 1 77.69 42 ALA B C 1
ATOM 1421 O O . ALA B 1 42 ? -9.664 -21.016 1.974 1 77.69 42 ALA B O 1
ATOM 1422 N N . MET B 1 43 ? -9.891 -22.484 0.326 1 81.19 43 MET B N 1
ATOM 1423 C CA . MET B 1 43 ? -10.188 -21.438 -0.641 1 81.19 43 MET B CA 1
ATOM 1424 C C . MET B 1 43 ? -11.57 -20.844 -0.394 1 81.19 43 MET B C 1
ATOM 1426 O O . MET B 1 43 ? -11.781 -19.641 -0.593 1 81.19 43 MET B O 1
ATOM 1430 N N . THR B 1 44 ? -12.43 -21.766 0.08 1 83.38 44 THR B N 1
ATOM 1431 C CA . THR B 1 44 ? -13.758 -21.266 0.436 1 83.38 44 THR B CA 1
ATOM 1432 C C . THR B 1 44 ? -13.672 -20.328 1.637 1 83.38 44 THR B C 1
ATOM 1434 O O . THR B 1 44 ? -14.328 -19.281 1.658 1 83.38 44 THR B O 1
ATOM 1437 N N . ALA B 1 45 ? -12.867 -20.703 2.602 1 84.31 45 ALA B N 1
ATOM 1438 C CA . ALA B 1 45 ? -12.688 -19.875 3.787 1 84.31 45 ALA B CA 1
ATOM 1439 C C . ALA B 1 45 ? -12.062 -18.531 3.424 1 84.31 45 ALA B C 1
ATOM 1441 O O . ALA B 1 45 ? -12.477 -17.484 3.924 1 84.31 45 ALA B O 1
ATOM 1442 N N . VAL B 1 46 ? -11.133 -18.531 2.574 1 86.44 46 VAL B N 1
ATOM 1443 C CA . VAL B 1 46 ? -10.438 -17.328 2.141 1 86.44 46 VAL B CA 1
ATOM 1444 C C . VAL B 1 46 ? -11.422 -16.391 1.449 1 86.44 46 VAL B C 1
ATOM 1446 O O . VAL B 1 46 ? -11.445 -15.188 1.724 1 86.44 46 VAL B O 1
ATOM 1449 N N . THR B 1 47 ? -12.25 -16.953 0.646 1 86.81 47 THR B N 1
ATOM 1450 C CA . THR B 1 47 ? -13.211 -16.141 -0.096 1 86.81 47 THR B CA 1
ATOM 1451 C C . THR B 1 47 ? -14.219 -15.5 0.851 1 86.81 47 THR B C 1
ATOM 1453 O O . THR B 1 47 ? -14.562 -14.328 0.701 1 86.81 47 THR B O 1
ATOM 1456 N N . PHE B 1 48 ? -14.648 -16.203 1.85 1 89.38 48 PHE B N 1
ATOM 1457 C CA . PHE B 1 48 ? -15.602 -15.68 2.814 1 89.38 48 PHE B CA 1
ATOM 1458 C C . PHE B 1 48 ? -14.969 -14.57 3.652 1 89.38 48 PHE B C 1
ATOM 1460 O O . PHE B 1 48 ? -15.625 -13.57 3.959 1 89.38 48 PHE B O 1
ATOM 1467 N N . LEU B 1 49 ? -13.766 -14.75 4.039 1 92.56 49 LEU B N 1
ATOM 1468 C CA . LEU B 1 49 ? -13.07 -13.734 4.824 1 92.56 49 LEU B CA 1
ATOM 1469 C C . LEU B 1 49 ? -12.953 -12.43 4.043 1 92.56 49 LEU B C 1
ATOM 1471 O O . LEU B 1 49 ? -13.203 -11.352 4.59 1 92.56 49 LEU B O 1
ATOM 1475 N N . ILE B 1 50 ? -12.688 -12.547 2.746 1 92.06 50 ILE B N 1
ATOM 1476 C CA . ILE B 1 50 ? -12.516 -11.375 1.905 1 92.06 50 ILE B CA 1
ATOM 1477 C C . ILE B 1 50 ? -13.859 -10.688 1.689 1 92.06 50 ILE B C 1
ATOM 1479 O O . ILE B 1 50 ? -13.961 -9.461 1.768 1 92.06 50 ILE B O 1
ATOM 1483 N N . ILE B 1 51 ? -14.906 -11.492 1.521 1 92.31 51 ILE B N 1
ATOM 1484 C CA . ILE B 1 51 ? -16.234 -10.945 1.268 1 92.31 51 ILE B CA 1
ATOM 1485 C C . ILE B 1 51 ? -16.75 -10.25 2.525 1 92.31 51 ILE B C 1
ATOM 1487 O O . ILE B 1 51 ? -17.266 -9.125 2.461 1 92.31 51 ILE B O 1
ATOM 1491 N N . ILE B 1 52 ? -16.594 -10.891 3.66 1 93.75 52 ILE B N 1
ATOM 1492 C CA . ILE B 1 52 ? -17.031 -10.297 4.918 1 93.75 52 ILE B CA 1
ATOM 1493 C C . ILE B 1 52 ? -16.234 -9.023 5.191 1 93.75 52 ILE B C 1
ATOM 1495 O O . ILE B 1 52 ? -16.797 -8.016 5.617 1 93.75 52 ILE B O 1
ATOM 1499 N N . GLY B 1 53 ? -14.961 -9.07 4.973 1 95.5 53 GLY B N 1
ATOM 1500 C CA . GLY B 1 53 ? -14.148 -7.879 5.129 1 95.5 53 GLY B CA 1
ATOM 1501 C C . GLY B 1 53 ? -14.57 -6.742 4.219 1 95.5 53 GLY B C 1
ATOM 1502 O O . GLY B 1 53 ? -14.586 -5.582 4.633 1 95.5 53 GLY B O 1
ATOM 1503 N N . LEU B 1 54 ? -14.922 -7.113 3.033 1 94.81 54 LEU B N 1
ATOM 1504 C CA . LEU B 1 54 ? -15.359 -6.117 2.061 1 94.81 54 LEU B CA 1
ATOM 1505 C C . LEU B 1 54 ? -16.656 -5.445 2.514 1 94.81 54 LEU B C 1
ATOM 1507 O O . LEU B 1 54 ? -16.797 -4.227 2.406 1 94.81 54 LEU B O 1
ATOM 1511 N N . ILE B 1 55 ? -17.547 -6.234 2.975 1 94.62 55 ILE B N 1
ATOM 1512 C CA . ILE B 1 55 ? -18.812 -5.699 3.467 1 94.62 55 ILE B CA 1
ATOM 1513 C C . ILE B 1 55 ? -18.547 -4.723 4.609 1 94.62 55 ILE B C 1
ATOM 1515 O O . ILE B 1 55 ? -19.125 -3.631 4.645 1 94.62 55 ILE B O 1
ATOM 1519 N N . CYS B 1 56 ? -17.703 -5.094 5.504 1 95.5 56 CYS B N 1
ATOM 1520 C CA . CYS B 1 56 ? -17.344 -4.223 6.613 1 95.5 56 CYS B CA 1
ATOM 1521 C C . CYS B 1 56 ? -16.688 -2.939 6.113 1 95.5 56 CYS B C 1
ATOM 1523 O O . CYS B 1 56 ? -16.938 -1.857 6.645 1 95.5 56 CYS B O 1
ATOM 1525 N N . LEU B 1 57 ? -15.891 -3.02 5.113 1 95.12 57 LEU B N 1
ATOM 1526 C CA . LEU B 1 57 ? -15.242 -1.845 4.539 1 95.12 57 LEU B CA 1
ATOM 1527 C C . LEU B 1 57 ? -16.281 -0.896 3.936 1 95.12 57 LEU B C 1
ATOM 1529 O O . LEU B 1 57 ? -16.141 0.325 4.047 1 95.12 57 LEU B O 1
ATOM 1533 N N . ILE B 1 58 ? -17.234 -1.456 3.291 1 94.56 58 ILE B N 1
ATOM 1534 C CA . ILE B 1 58 ? -18.281 -0.648 2.684 1 94.56 58 ILE B CA 1
ATOM 1535 C C . ILE B 1 58 ? -19.047 0.103 3.77 1 94.56 58 ILE B C 1
ATOM 1537 O O . ILE B 1 58 ? -19.391 1.277 3.6 1 94.56 58 ILE B O 1
ATOM 1541 N N . ILE B 1 59 ? -19.297 -0.542 4.879 1 93.5 59 ILE B N 1
ATOM 1542 C CA . ILE B 1 59 ? -19.984 0.095 6 1 93.5 59 ILE B CA 1
ATOM 1543 C C . ILE B 1 59 ? -19.156 1.271 6.512 1 93.5 59 ILE B C 1
ATOM 1545 O O . ILE B 1 59 ? -19.688 2.355 6.758 1 93.5 59 ILE B O 1
ATOM 1549 N N . VAL B 1 60 ? -17.859 1.064 6.688 1 92.69 60 VAL B N 1
ATOM 1550 C CA . VAL B 1 60 ? -16.984 2.127 7.145 1 92.69 60 VAL B CA 1
ATOM 1551 C C . VAL B 1 60 ? -16.984 3.279 6.141 1 92.69 60 VAL B C 1
ATOM 1553 O O . VAL B 1 60 ? -16.969 4.449 6.527 1 92.69 60 VAL B O 1
ATOM 1556 N N . PHE B 1 61 ? -17.047 2.982 4.871 1 92.75 61 PHE B N 1
ATOM 1557 C CA . PHE B 1 61 ? -17.062 3.996 3.82 1 92.75 61 PHE B CA 1
ATOM 1558 C C . PHE B 1 61 ? -18.328 4.848 3.92 1 92.75 61 PHE B C 1
ATOM 1560 O O . PHE B 1 61 ? -18.266 6.07 3.779 1 92.75 61 PHE B O 1
ATOM 1567 N N . ILE B 1 62 ? -19.391 4.18 4.121 1 91.38 62 ILE B N 1
ATOM 1568 C CA . ILE B 1 62 ? -20.656 4.887 4.285 1 91.38 62 ILE B CA 1
ATOM 1569 C C . ILE B 1 62 ? -20.578 5.789 5.516 1 91.38 62 ILE B C 1
ATOM 1571 O O . ILE B 1 62 ? -21.016 6.945 5.473 1 91.38 62 ILE B O 1
ATOM 1575 N N . LEU B 1 63 ? -20.047 5.328 6.625 1 88.06 63 LEU B N 1
ATOM 1576 C CA . LEU B 1 63 ? -19.891 6.121 7.844 1 88.06 63 LEU B CA 1
ATOM 1577 C C . LEU B 1 63 ? -19 7.328 7.598 1 88.06 63 LEU B C 1
ATOM 1579 O O . LEU B 1 63 ? -19.266 8.414 8.117 1 88.06 63 LEU B O 1
ATOM 1583 N N . ASP B 1 64 ? -17.969 7.129 6.82 1 86.88 64 ASP B N 1
ATOM 1584 C CA . ASP B 1 64 ? -17.062 8.219 6.492 1 86.88 64 ASP B CA 1
ATOM 1585 C C . ASP B 1 64 ? -17.781 9.312 5.699 1 86.88 64 ASP B C 1
ATOM 1587 O O . ASP B 1 64 ? -17.562 10.5 5.949 1 86.88 64 ASP B O 1
ATOM 1591 N N . ILE B 1 65 ? -18.594 8.906 4.785 1 86.25 65 ILE B N 1
ATOM 1592 C CA . ILE B 1 65 ? -19.328 9.875 3.971 1 86.25 65 ILE B CA 1
ATOM 1593 C C . ILE B 1 65 ? -20.312 10.641 4.848 1 86.25 65 ILE B C 1
ATOM 1595 O O . ILE B 1 65 ? -20.469 11.852 4.703 1 86.25 65 ILE B O 1
ATOM 1599 N N . VAL B 1 66 ? -20.938 9.969 5.773 1 84.38 66 VAL B N 1
ATOM 1600 C CA . VAL B 1 66 ? -21.891 10.594 6.684 1 84.38 66 VAL B CA 1
ATOM 1601 C C . VAL B 1 66 ? -21.172 11.578 7.598 1 84.38 66 VAL B C 1
ATOM 1603 O O . VAL B 1 66 ? -21.656 12.68 7.855 1 84.38 66 VAL B O 1
ATOM 1606 N N . MET B 1 67 ? -19.984 11.203 8.039 1 83.06 67 MET B N 1
ATOM 1607 C CA . MET B 1 67 ? -19.203 12.055 8.938 1 83.06 67 MET B CA 1
ATOM 1608 C C . MET B 1 67 ? -18.688 13.289 8.203 1 83.06 67 MET B C 1
ATOM 1610 O O . MET B 1 67 ? -18.5 14.344 8.812 1 83.06 67 MET B O 1
ATOM 1614 N N . LEU B 1 68 ? -18.422 13.133 6.969 1 79.25 68 LEU B N 1
ATOM 1615 C CA . LEU B 1 68 ? -17.969 14.266 6.164 1 79.25 68 LEU B CA 1
ATOM 1616 C C . LEU B 1 68 ? -19.094 15.289 5.996 1 79.25 68 LEU B C 1
ATOM 1618 O O . LEU B 1 68 ? -18.812 16.484 5.828 1 79.25 68 LEU B O 1
ATOM 1622 N N . CYS B 1 69 ? -20.266 14.781 6.02 1 80.25 69 CYS B N 1
ATOM 1623 C CA . CYS B 1 69 ? -21.438 15.641 5.832 1 80.25 69 CYS B CA 1
ATOM 1624 C C . CYS B 1 69 ? -21.891 16.25 7.156 1 80.25 69 CYS B C 1
ATOM 1626 O O . CYS B 1 69 ? -22.719 17.156 7.18 1 80.25 69 CYS B O 1
ATOM 1628 N N . GLN B 1 70 ? -21.359 15.773 8.242 1 76.5 70 GLN B N 1
ATOM 1629 C CA . GLN B 1 70 ? -21.797 16.266 9.547 1 76.5 70 GLN B CA 1
ATOM 1630 C C . GLN B 1 70 ? -20.75 17.172 10.172 1 76.5 70 GLN B C 1
ATOM 1632 O O . GLN B 1 70 ? -19.547 16.984 9.969 1 76.5 70 GLN B O 1
ATOM 1637 N N . THR B 1 71 ? -21.156 18.234 10.703 1 71.38 71 THR B N 1
ATOM 1638 C CA . THR B 1 71 ? -20.266 19.188 11.359 1 71.38 71 THR B CA 1
ATOM 1639 C C . THR B 1 71 ? -19.828 18.641 12.719 1 71.38 71 THR B C 1
ATOM 1641 O O . THR B 1 71 ? -18.672 18.859 13.125 1 71.38 71 THR B O 1
ATOM 1644 N N . ALA B 1 72 ? -20.797 18.062 13.477 1 68.94 72 ALA B N 1
ATOM 1645 C CA . ALA B 1 72 ? -20.469 17.5 14.789 1 68.94 72 ALA B CA 1
ATOM 1646 C C . ALA B 1 72 ? -20.422 15.977 14.742 1 68.94 72 ALA B C 1
ATOM 1648 O O . ALA B 1 72 ? -21.406 15.336 14.383 1 68.94 72 ALA B O 1
ATOM 1649 N N . VAL B 1 73 ? -19.266 15.492 14.82 1 69.44 73 VAL B N 1
ATOM 1650 C CA . VAL B 1 73 ? -19.141 14.039 14.797 1 69.44 73 VAL B CA 1
ATOM 1651 C C . VAL B 1 73 ? -19.188 13.492 16.219 1 69.44 73 VAL B C 1
ATOM 1653 O O . VAL B 1 73 ? -18.359 13.852 17.062 1 69.44 73 VAL B O 1
ATOM 1656 N N . PRO B 1 74 ? -20.406 12.711 16.5 1 76.19 74 PRO B N 1
ATOM 1657 C CA . PRO B 1 74 ? -20.453 12.086 17.828 1 76.19 74 PRO B CA 1
ATOM 1658 C C . PRO B 1 74 ? -19.266 11.148 18.094 1 76.19 74 PRO B C 1
ATOM 1660 O O . PRO B 1 74 ? -18.766 10.516 17.156 1 76.19 74 PRO B O 1
ATOM 1663 N N . SER B 1 75 ? -18.75 11.172 19.266 1 78 75 SER B N 1
ATOM 1664 C CA . SER B 1 75 ? -17.594 10.359 19.672 1 78 75 SER B CA 1
ATOM 1665 C C . SER B 1 75 ? -17.875 8.875 19.469 1 78 75 SER B C 1
ATOM 1667 O O . SER B 1 75 ? -16.984 8.109 19.125 1 78 75 SER B O 1
ATOM 1669 N N . GLY B 1 76 ? -19.094 8.477 19.688 1 77.69 76 GLY B N 1
ATOM 1670 C CA . GLY B 1 76 ? -19.453 7.082 19.516 1 77.69 76 GLY B CA 1
ATOM 1671 C C . GLY B 1 76 ? -19.312 6.594 18.078 1 77.69 76 GLY B C 1
ATOM 1672 O O . GLY B 1 76 ? -18.859 5.473 17.844 1 77.69 76 GLY B O 1
ATOM 1673 N N . MET B 1 77 ? -19.547 7.473 17.219 1 79.5 77 MET B N 1
ATOM 1674 C CA . MET B 1 77 ? -19.484 7.117 15.797 1 79.5 77 MET B CA 1
ATOM 1675 C C . MET B 1 77 ? -18.031 7 15.344 1 79.5 77 MET B C 1
ATOM 1677 O O . MET B 1 77 ? -17.703 6.145 14.516 1 79.5 77 MET B O 1
ATOM 1681 N N . LEU B 1 78 ? -17.156 7.707 15.93 1 79.44 78 LEU B N 1
ATOM 1682 C CA . LEU B 1 78 ? -15.742 7.652 15.602 1 79.44 78 LEU B CA 1
ATOM 1683 C C . LEU B 1 78 ? -15.117 6.352 16.094 1 79.44 78 LEU B C 1
ATOM 1685 O O . LEU B 1 78 ? -14.305 5.742 15.391 1 79.44 78 LEU B O 1
ATOM 1689 N N . THR B 1 79 ? -15.594 5.988 17.281 1 84.06 79 THR B N 1
ATOM 1690 C CA . THR B 1 79 ? -15.078 4.742 17.828 1 84.06 79 THR B CA 1
ATOM 1691 C C . THR B 1 79 ? -15.57 3.545 17.031 1 84.06 79 THR B C 1
ATOM 1693 O O . THR B 1 79 ? -14.805 2.615 16.766 1 84.06 79 THR B O 1
ATOM 1696 N N . ALA B 1 80 ? -16.812 3.59 16.703 1 86.31 80 ALA B N 1
ATOM 1697 C CA . ALA B 1 80 ? -17.375 2.508 15.898 1 86.31 80 ALA B CA 1
ATOM 1698 C C . ALA B 1 80 ? -16.672 2.398 14.547 1 86.31 80 ALA B C 1
ATOM 1700 O O . ALA B 1 80 ? -16.344 1.297 14.094 1 86.31 80 ALA B O 1
ATOM 1701 N N . ARG B 1 81 ? -16.438 3.473 13.945 1 87.5 81 ARG B N 1
ATOM 1702 C CA . ARG B 1 81 ? -15.742 3.5 12.664 1 87.5 81 ARG B CA 1
ATOM 1703 C C . ARG B 1 81 ? -14.344 2.902 12.789 1 87.5 81 ARG B C 1
ATOM 1705 O O . ARG B 1 81 ? -13.914 2.129 11.93 1 87.5 81 ARG B O 1
ATOM 1712 N N . PHE B 1 82 ? -13.75 3.197 13.922 1 87.31 82 PHE B N 1
ATOM 1713 C CA . PHE B 1 82 ? -12.398 2.707 14.148 1 87.31 82 PHE B CA 1
ATOM 1714 C C . PHE B 1 82 ? -12.398 1.195 14.344 1 87.31 82 PHE B C 1
ATOM 1716 O O . PHE B 1 82 ? -11.594 0.486 13.734 1 87.31 82 PHE B O 1
ATOM 1723 N N . VAL B 1 83 ? -13.273 0.751 15.07 1 90.69 83 VAL B N 1
ATOM 1724 C CA . VAL B 1 83 ? -13.32 -0.672 15.391 1 90.69 83 VAL B CA 1
ATOM 1725 C C . VAL B 1 83 ? -13.68 -1.467 14.133 1 90.69 83 VAL B C 1
ATOM 1727 O O . VAL B 1 83 ? -13.039 -2.469 13.82 1 90.69 83 VAL B O 1
ATOM 1730 N N . ILE B 1 84 ? -14.586 -1.059 13.375 1 93.56 84 ILE B N 1
ATOM 1731 C CA . ILE B 1 84 ? -15.039 -1.773 12.188 1 93.56 84 ILE B CA 1
ATOM 1732 C C . ILE B 1 84 ? -13.945 -1.742 11.125 1 93.56 84 ILE B C 1
ATOM 1734 O O . ILE B 1 84 ? -13.742 -2.727 10.406 1 93.56 84 ILE B O 1
ATOM 1738 N N . LEU B 1 85 ? -13.273 -0.691 11.062 1 92.88 85 LEU B N 1
ATOM 1739 C CA . LEU B 1 85 ? -12.195 -0.564 10.086 1 92.88 85 LEU B CA 1
ATOM 1740 C C . LEU B 1 85 ? -11.086 -1.573 10.367 1 92.88 85 LEU B C 1
ATOM 1742 O O . LEU B 1 85 ? -10.641 -2.283 9.469 1 92.88 85 LEU B O 1
ATOM 1746 N N . TYR B 1 86 ? -10.742 -1.708 11.625 1 94.06 86 TYR B N 1
ATOM 1747 C CA . TYR B 1 86 ? -9.648 -2.607 11.984 1 94.06 86 TYR B CA 1
ATOM 1748 C C . TYR B 1 86 ? -10.07 -4.062 11.836 1 94.06 86 TYR B C 1
ATOM 1750 O O . TYR B 1 86 ? -9.273 -4.914 11.438 1 94.06 86 TYR B O 1
ATOM 1758 N N . ILE B 1 87 ? -11.273 -4.301 12.125 1 93.12 87 ILE B N 1
ATOM 1759 C CA . ILE B 1 87 ? -11.797 -5.652 11.938 1 93.12 87 ILE B CA 1
ATOM 1760 C C . ILE B 1 87 ? -11.789 -6.012 10.453 1 93.12 87 ILE B C 1
ATOM 1762 O O . ILE B 1 87 ? -11.367 -7.102 10.07 1 93.12 87 ILE B O 1
ATOM 1766 N N . SER B 1 88 ? -12.25 -5.098 9.633 1 94.5 88 SER B N 1
ATOM 1767 C CA . SER B 1 88 ? -12.32 -5.336 8.195 1 94.5 88 SER B CA 1
ATOM 1768 C C . SER B 1 88 ? -10.938 -5.586 7.609 1 94.5 88 SER B C 1
ATOM 1770 O O . SER B 1 88 ? -10.734 -6.547 6.859 1 94.5 88 SER B O 1
ATOM 1772 N N . VAL B 1 89 ? -10.008 -4.797 8.008 1 93.94 89 VAL B N 1
ATOM 1773 C CA . VAL B 1 89 ? -8.648 -4.902 7.492 1 93.94 89 VAL B CA 1
ATOM 1774 C C . VAL B 1 89 ? -8.023 -6.219 7.953 1 93.94 89 VAL B C 1
ATOM 1776 O O . VAL B 1 89 ? -7.344 -6.895 7.18 1 93.94 89 VAL B O 1
ATOM 1779 N N . ALA B 1 90 ? -8.297 -6.562 9.18 1 94.44 90 ALA B N 1
ATOM 1780 C CA . ALA B 1 90 ? -7.754 -7.812 9.711 1 94.44 90 ALA B CA 1
ATOM 1781 C C . ALA B 1 90 ? -8.305 -9.016 8.953 1 94.44 90 ALA B C 1
ATOM 1783 O O . ALA B 1 90 ? -7.555 -9.93 8.609 1 94.44 90 ALA B O 1
ATOM 1784 N N . LEU B 1 91 ? -9.539 -8.992 8.695 1 94.81 91 LEU B N 1
ATOM 1785 C CA . LEU B 1 91 ? -10.18 -10.102 7.992 1 94.81 91 LEU B CA 1
ATOM 1786 C C . LEU B 1 91 ? -9.602 -10.258 6.586 1 94.81 91 LEU B C 1
ATOM 1788 O O . LEU B 1 91 ? -9.258 -11.367 6.168 1 94.81 91 LEU B O 1
ATOM 1792 N N . ILE B 1 92 ? -9.492 -9.195 5.848 1 93.75 92 ILE B N 1
ATOM 1793 C CA . ILE B 1 92 ? -8.969 -9.234 4.484 1 93.75 92 ILE B CA 1
ATOM 1794 C C . ILE B 1 92 ? -7.504 -9.648 4.5 1 93.75 92 ILE B C 1
ATOM 1796 O O . ILE B 1 92 ? -7.074 -10.461 3.678 1 93.75 92 ILE B O 1
ATOM 1800 N N . MET B 1 93 ? -6.785 -9.172 5.453 1 94.06 93 MET B N 1
ATOM 1801 C CA . MET B 1 93 ? -5.363 -9.5 5.559 1 94.06 93 MET B CA 1
ATOM 1802 C C . MET B 1 93 ? -5.172 -10.984 5.844 1 94.06 93 MET B C 1
ATOM 1804 O O . MET B 1 93 ? -4.324 -11.633 5.227 1 94.06 93 MET B O 1
ATOM 1808 N N . ILE B 1 94 ? -5.926 -11.438 6.762 1 92.19 94 ILE B N 1
ATOM 1809 C CA . ILE B 1 94 ? -5.844 -12.859 7.09 1 92.19 94 ILE B CA 1
ATOM 1810 C C . ILE B 1 94 ? -6.188 -13.695 5.855 1 92.19 94 ILE B C 1
ATOM 1812 O O . ILE B 1 94 ? -5.52 -14.688 5.562 1 92.19 94 ILE B O 1
ATOM 1816 N N . GLY B 1 95 ? -7.25 -13.305 5.156 1 90.31 95 GLY B N 1
ATOM 1817 C CA . GLY B 1 95 ? -7.617 -14.016 3.943 1 90.31 95 GLY B CA 1
ATOM 1818 C C . GLY B 1 95 ? -6.504 -14.047 2.912 1 90.31 95 GLY B C 1
ATOM 1819 O O . GLY B 1 95 ? -6.18 -15.109 2.371 1 90.31 95 GLY B O 1
ATOM 1820 N N . VAL B 1 96 ? -5.906 -12.945 2.652 1 89.31 96 VAL B N 1
ATOM 1821 C CA . VAL B 1 96 ? -4.848 -12.844 1.654 1 89.31 96 VAL B CA 1
ATOM 1822 C C . VAL B 1 96 ? -3.623 -13.633 2.113 1 89.31 96 VAL B C 1
ATOM 1824 O O . VAL B 1 96 ? -2.975 -14.305 1.311 1 89.31 96 VAL B O 1
ATOM 1827 N N . LEU B 1 97 ? -3.301 -13.617 3.404 1 89.44 97 LEU B N 1
ATOM 1828 C CA . LEU B 1 97 ? -2.129 -14.312 3.928 1 89.44 97 LEU B CA 1
ATOM 1829 C C . LEU B 1 97 ? -2.32 -15.82 3.861 1 89.44 97 LEU B C 1
ATOM 1831 O O . LEU B 1 97 ? -1.386 -16.562 3.527 1 89.44 97 LEU B O 1
ATOM 1835 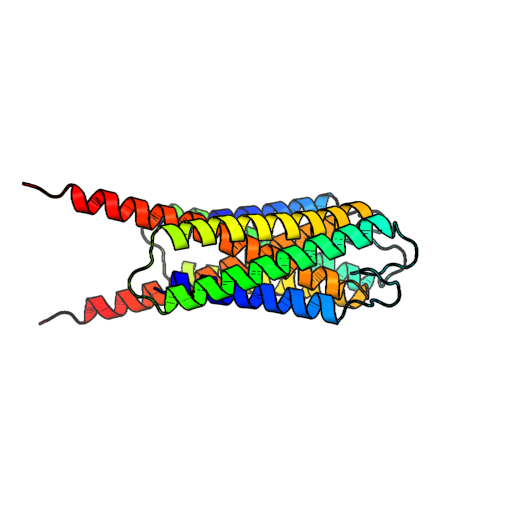N N . VAL B 1 98 ? -3.467 -16.234 4.23 1 86.5 98 VAL B N 1
ATOM 1836 C CA . VAL B 1 98 ? -3.752 -17.656 4.164 1 86.5 98 VAL B CA 1
ATOM 1837 C C . VAL B 1 98 ? -3.67 -18.141 2.717 1 86.5 98 VAL B C 1
ATOM 1839 O O . VAL B 1 98 ? -3.121 -19.203 2.439 1 86.5 98 VAL B O 1
ATOM 1842 N N . TYR B 1 99 ? -4.188 -17.359 1.753 1 85.81 99 TYR B N 1
ATOM 1843 C CA . TYR B 1 99 ? -4.098 -17.703 0.341 1 85.81 99 TYR B CA 1
ATOM 1844 C C . TYR B 1 99 ? -2.645 -17.781 -0.112 1 85.81 99 TYR B C 1
ATOM 1846 O O . TYR B 1 99 ? -2.256 -18.703 -0.836 1 85.81 99 TYR B O 1
ATOM 1854 N N . THR B 1 100 ? -1.918 -16.875 0.287 1 84.25 100 THR B N 1
ATOM 1855 C CA . THR B 1 100 ? -0.51 -16.812 -0.092 1 84.25 100 THR B CA 1
ATOM 1856 C C . THR B 1 100 ? 0.262 -17.984 0.5 1 84.25 100 THR B C 1
ATOM 1858 O O . THR B 1 100 ? 1.149 -18.547 -0.15 1 84.25 100 THR B O 1
ATOM 1861 N N . ALA B 1 101 ? -0.056 -18.312 1.76 1 84.12 101 ALA B N 1
ATOM 1862 C CA . ALA B 1 101 ? 0.625 -19.422 2.432 1 84.12 101 ALA B CA 1
ATOM 1863 C C . ALA B 1 101 ? 0.261 -20.75 1.796 1 84.12 101 ALA B C 1
ATOM 1865 O O . ALA B 1 101 ? 1.098 -21.656 1.708 1 84.12 101 ALA B O 1
ATOM 1866 N N . ARG B 1 102 ? -0.916 -20.875 1.342 1 81.06 102 ARG B N 1
ATOM 1867 C CA . ARG B 1 102 ? -1.392 -22.141 0.794 1 81.06 102 ARG B CA 1
ATOM 1868 C C . ARG B 1 102 ? -0.93 -22.312 -0.647 1 81.06 102 ARG B C 1
ATOM 1870 O O . ARG B 1 102 ? -0.691 -23.438 -1.092 1 81.06 102 ARG B O 1
ATOM 1877 N N . ARG B 1 103 ? -0.959 -21.328 -1.527 1 76.81 103 ARG B N 1
ATOM 1878 C CA . ARG B 1 103 ? -0.51 -21.453 -2.91 1 76.81 103 ARG B CA 1
ATOM 1879 C C . ARG B 1 103 ? 1.011 -21.531 -2.986 1 76.81 103 ARG B C 1
ATOM 1881 O O . ARG B 1 103 ? 1.562 -22.031 -3.971 1 76.81 103 ARG B O 1
ATOM 1888 N N . GLY B 1 104 ? 1.743 -21.672 -2 1 68.31 104 GLY B N 1
ATOM 1889 C CA . GLY B 1 104 ? 3.189 -21.812 -1.972 1 68.31 104 GLY B CA 1
ATOM 1890 C C . GLY B 1 104 ? 3.891 -20.984 -3.031 1 68.31 104 GLY B C 1
ATOM 1891 O O . GLY B 1 104 ? 3.355 -20.781 -4.125 1 68.31 104 GLY B O 1
ATOM 1892 N N . GLY B 1 105 ? 4.895 -20.281 -2.91 1 70.75 105 GLY B N 1
ATOM 1893 C CA . GLY B 1 105 ? 5.758 -19.594 -3.861 1 70.75 105 GLY B CA 1
ATOM 1894 C C . GLY B 1 105 ? 5.312 -18.188 -4.168 1 70.75 105 GLY B C 1
ATOM 1895 O O . GLY B 1 105 ? 5.906 -17.516 -5.016 1 70.75 105 GLY B O 1
ATOM 1896 N N . LEU B 1 106 ? 4.18 -17.812 -3.527 1 80.31 106 LEU B N 1
ATOM 1897 C CA . LEU B 1 106 ? 3.666 -16.5 -3.861 1 80.31 106 LEU B CA 1
ATOM 1898 C C . LEU B 1 106 ? 4.16 -15.453 -2.865 1 80.31 106 LEU B C 1
ATOM 1900 O O . LEU B 1 106 ? 3.889 -14.258 -3.021 1 80.31 106 LEU B O 1
ATOM 1904 N N . TRP B 1 107 ? 5 -15.898 -1.922 1 82.75 107 TRP B N 1
ATOM 1905 C CA . TRP B 1 107 ? 5.418 -15.008 -0.849 1 82.75 107 TRP B CA 1
ATOM 1906 C C . TRP B 1 107 ? 6.262 -13.859 -1.395 1 82.75 107 TRP B C 1
ATOM 1908 O O . TRP B 1 107 ? 6.027 -12.695 -1.058 1 82.75 107 TRP B O 1
ATOM 1918 N N . PRO B 1 108 ? 7.195 -14.195 -2.264 1 84.19 108 PRO B N 1
ATOM 1919 C CA . PRO B 1 108 ? 7.98 -13.086 -2.799 1 84.19 108 PRO B CA 1
ATOM 1920 C C . PRO B 1 108 ? 7.133 -12.086 -3.588 1 84.19 108 PRO B C 1
ATOM 1922 O O . PRO B 1 108 ? 7.328 -10.875 -3.471 1 84.19 108 PRO B O 1
ATOM 1925 N N . TYR B 1 109 ? 6.219 -12.648 -4.32 1 84.12 109 TYR B N 1
ATOM 1926 C CA . TYR B 1 109 ? 5.32 -11.781 -5.078 1 84.12 109 TYR B CA 1
ATOM 1927 C C . TYR B 1 109 ? 4.465 -10.93 -4.148 1 84.12 109 TYR B C 1
ATOM 1929 O O . TYR B 1 109 ? 4.297 -9.734 -4.375 1 84.12 109 TYR B O 1
ATOM 1937 N N . PHE B 1 110 ? 4.016 -11.523 -3.109 1 87.31 110 PHE B N 1
ATOM 1938 C CA . PHE B 1 110 ? 3.201 -10.82 -2.127 1 87.31 110 PHE B CA 1
ATOM 1939 C C . PHE B 1 110 ? 3.986 -9.68 -1.495 1 87.31 110 PHE B C 1
ATOM 1941 O O . PHE B 1 110 ? 3.494 -8.547 -1.416 1 87.31 110 PHE B O 1
ATOM 1948 N N . LEU B 1 111 ? 5.164 -9.867 -1.135 1 90.5 111 LEU B N 1
ATOM 1949 C CA . LEU B 1 111 ? 5.984 -8.883 -0.432 1 90.5 111 LEU B CA 1
ATOM 1950 C C . LEU B 1 111 ? 6.363 -7.73 -1.354 1 90.5 111 LEU B C 1
ATOM 1952 O O . LEU B 1 111 ? 6.352 -6.57 -0.94 1 90.5 111 LEU B O 1
ATOM 1956 N N . VAL B 1 112 ? 6.586 -8.047 -2.586 1 90.06 112 VAL B N 1
ATOM 1957 C CA . VAL B 1 112 ? 6.945 -6.996 -3.539 1 90.06 112 VAL B CA 1
ATOM 1958 C C . VAL B 1 112 ? 5.727 -6.117 -3.824 1 90.06 112 VAL B C 1
ATOM 1960 O O . VAL B 1 112 ? 5.852 -4.898 -3.934 1 90.06 112 VAL B O 1
ATOM 1963 N N . VAL B 1 113 ? 4.605 -6.676 -3.934 1 91.44 113 VAL B N 1
ATOM 1964 C CA . VAL B 1 113 ? 3.391 -5.926 -4.223 1 91.44 113 VAL B CA 1
ATOM 1965 C C . VAL B 1 113 ? 3.061 -5.004 -3.047 1 91.44 113 VAL B C 1
ATOM 1967 O O . VAL B 1 113 ? 2.768 -3.822 -3.24 1 91.44 113 VAL B O 1
ATOM 1970 N N . VAL B 1 114 ? 3.162 -5.574 -1.851 1 92.19 114 VAL B N 1
ATOM 1971 C CA . VAL B 1 114 ? 2.898 -4.777 -0.657 1 92.19 114 VAL B CA 1
ATOM 1972 C C . VAL B 1 114 ? 3.896 -3.623 -0.576 1 92.19 114 VAL B C 1
ATOM 1974 O O . VAL B 1 114 ? 3.512 -2.479 -0.321 1 92.19 114 VAL B O 1
ATOM 1977 N N . GLY B 1 115 ? 5.105 -3.941 -0.84 1 92.31 115 GLY B N 1
ATOM 1978 C CA . GLY B 1 115 ? 6.121 -2.898 -0.831 1 92.31 115 GLY B CA 1
ATOM 1979 C C . GLY B 1 115 ? 5.887 -1.833 -1.886 1 92.31 115 GLY B C 1
ATOM 1980 O O . GLY B 1 115 ? 6.047 -0.641 -1.617 1 92.31 115 GLY B O 1
ATOM 1981 N N . MET B 1 116 ? 5.496 -2.273 -3.004 1 91.69 116 MET B N 1
ATOM 1982 C CA . MET B 1 116 ? 5.203 -1.35 -4.098 1 91.69 116 MET B CA 1
ATOM 1983 C C . MET B 1 116 ? 4.051 -0.42 -3.732 1 91.69 116 MET B C 1
ATOM 1985 O O . MET B 1 116 ? 4.121 0.787 -3.973 1 91.69 116 MET B O 1
ATOM 1989 N N . VAL B 1 117 ? 2.998 -0.929 -3.178 1 93.06 117 VAL B N 1
ATOM 1990 C CA . VAL B 1 117 ? 1.831 -0.122 -2.834 1 93.06 117 VAL B CA 1
ATOM 1991 C C . VAL B 1 117 ? 2.197 0.879 -1.741 1 93.06 117 VAL B C 1
ATOM 1993 O O . VAL B 1 117 ? 1.755 2.029 -1.771 1 93.06 117 VAL B O 1
ATOM 1996 N N . PHE B 1 118 ? 3.035 0.488 -0.796 1 92.06 118 PHE B N 1
ATOM 1997 C CA . PHE B 1 118 ? 3.523 1.423 0.21 1 92.06 118 PHE B CA 1
ATOM 1998 C C . PHE B 1 118 ? 4.312 2.553 -0.44 1 92.06 118 PHE B C 1
ATOM 2000 O O . PHE B 1 118 ? 4.18 3.715 -0.049 1 92.06 118 PHE B O 1
ATOM 2007 N N . ALA B 1 119 ? 5.051 2.184 -1.382 1 91.25 119 ALA B N 1
ATOM 2008 C CA . ALA B 1 119 ? 5.82 3.203 -2.09 1 91.25 119 ALA B CA 1
ATOM 2009 C C . ALA B 1 119 ? 4.902 4.164 -2.838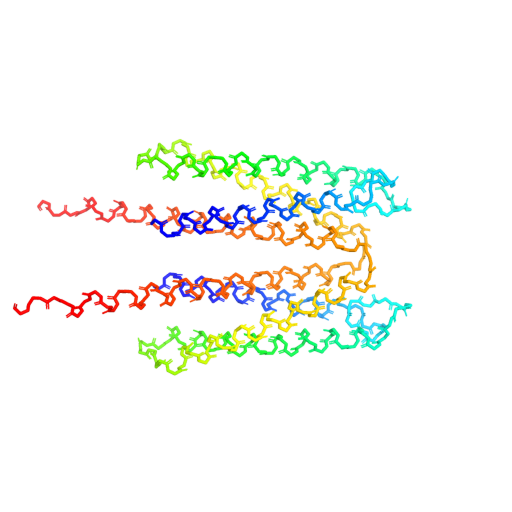 1 91.25 119 ALA B C 1
ATOM 2011 O O . ALA B 1 119 ? 5.137 5.375 -2.854 1 91.25 119 ALA B O 1
ATOM 2012 N N . VAL B 1 120 ? 3.91 3.633 -3.467 1 91 120 VAL B N 1
ATOM 2013 C CA . VAL B 1 120 ? 2.932 4.453 -4.176 1 91 120 VAL B CA 1
ATOM 2014 C C . VAL B 1 120 ? 2.232 5.391 -3.195 1 91 120 VAL B C 1
ATOM 2016 O O . VAL B 1 120 ? 2.008 6.562 -3.502 1 91 120 VAL B O 1
ATOM 2019 N N . LEU B 1 121 ? 1.981 4.879 -2.051 1 89.62 121 LEU B N 1
ATOM 2020 C CA . LEU B 1 121 ? 1.316 5.68 -1.029 1 89.62 121 LEU B CA 1
ATOM 2021 C C . LEU B 1 121 ? 2.209 6.832 -0.575 1 89.62 121 LEU B C 1
ATOM 2023 O O . LEU B 1 121 ? 1.735 7.957 -0.394 1 89.62 121 LEU B O 1
ATOM 2027 N N . VAL B 1 122 ? 3.43 6.535 -0.389 1 88.12 122 VAL B N 1
ATOM 2028 C CA . VAL B 1 122 ? 4.379 7.578 -0.02 1 88.12 122 VAL B CA 1
ATOM 2029 C C . VAL B 1 122 ? 4.438 8.633 -1.123 1 88.12 122 VAL B C 1
ATOM 2031 O O . VAL B 1 122 ? 4.5 9.836 -0.841 1 88.12 122 VAL B O 1
ATOM 2034 N N . ALA B 1 123 ? 4.375 8.203 -2.326 1 88.12 123 ALA B N 1
ATOM 2035 C CA . ALA B 1 123 ? 4.383 9.133 -3.455 1 88.12 123 ALA B CA 1
ATOM 2036 C C . ALA B 1 123 ? 3.121 9.984 -3.471 1 88.12 123 ALA B C 1
ATOM 2038 O O . ALA B 1 123 ? 3.18 11.188 -3.766 1 88.12 123 ALA B O 1
ATOM 2039 N N . ILE B 1 124 ? 1.99 9.352 -3.15 1 83.19 124 ILE B N 1
ATOM 2040 C CA . ILE B 1 124 ? 0.727 10.078 -3.09 1 83.19 124 ILE B CA 1
ATOM 2041 C C . ILE B 1 124 ? 0.774 11.102 -1.96 1 83.19 124 ILE B C 1
ATOM 2043 O O . ILE B 1 124 ? 0.394 12.258 -2.148 1 83.19 124 ILE B O 1
ATOM 2047 N N . LEU B 1 125 ? 1.249 10.742 -0.794 1 82.06 125 LEU B N 1
ATOM 2048 C CA . LEU B 1 125 ? 1.337 11.633 0.356 1 82.06 125 LEU B CA 1
ATOM 2049 C C . LEU B 1 125 ? 2.32 12.773 0.091 1 82.06 125 LEU B C 1
ATOM 2051 O O . LEU B 1 125 ? 2.094 13.906 0.513 1 82.06 125 LEU B O 1
ATOM 2055 N N . ALA B 1 126 ? 3.432 12.492 -0.557 1 81.75 126 ALA B N 1
ATOM 2056 C CA . ALA B 1 126 ? 4.41 13.523 -0.908 1 81.75 126 ALA B CA 1
ATOM 2057 C C . ALA B 1 126 ? 3.797 14.57 -1.833 1 81.75 126 ALA B C 1
ATOM 2059 O O . ALA B 1 126 ? 4.078 15.758 -1.701 1 81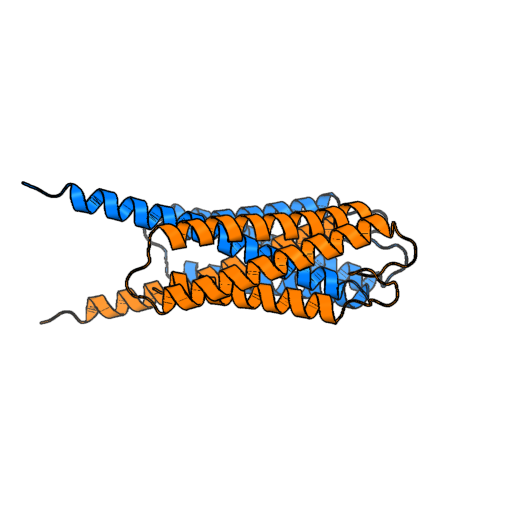.75 126 ALA B O 1
ATOM 2060 N N . ALA B 1 127 ? 2.947 14.125 -2.729 1 78.31 127 ALA B N 1
ATOM 2061 C CA . ALA B 1 127 ? 2.268 15.047 -3.639 1 78.31 127 ALA B CA 1
ATOM 2062 C C . ALA B 1 127 ? 1.258 15.906 -2.891 1 78.31 127 ALA B C 1
ATOM 2064 O O . ALA B 1 127 ? 1.15 17.109 -3.145 1 78.31 127 ALA B O 1
ATOM 2065 N N . VAL B 1 128 ? 0.498 15.352 -1.962 1 76.5 128 VAL B N 1
ATOM 2066 C CA . VAL B 1 128 ? -0.529 16.078 -1.214 1 76.5 128 VAL B CA 1
ATOM 2067 C C . VAL B 1 128 ? 0.127 17.062 -0.258 1 76.5 128 VAL B C 1
ATOM 2069 O O . VAL B 1 128 ? -0.318 18.203 -0.14 1 76.5 128 VAL B O 1
ATOM 2072 N N . TYR B 1 129 ? 1.218 16.719 0.363 1 73.12 129 TYR B N 1
ATOM 2073 C CA . TYR B 1 129 ? 1.904 17.594 1.311 1 73.12 129 TYR B CA 1
ATOM 2074 C C . TYR B 1 129 ? 2.596 18.734 0.592 1 73.12 129 TYR B C 1
ATOM 2076 O O . TYR B 1 129 ? 2.67 19.859 1.118 1 73.12 129 TYR B O 1
ATOM 2084 N N . SER B 1 130 ? 3.178 18.547 -0.589 1 70.88 130 SER B N 1
ATOM 2085 C CA . SER B 1 130 ? 3.814 19.609 -1.343 1 70.88 130 SER B CA 1
ATOM 2086 C C . SER B 1 130 ? 2.809 20.703 -1.721 1 70.88 130 SER B C 1
ATOM 2088 O O . SER B 1 130 ? 3.145 21.875 -1.752 1 70.88 130 SER B O 1
ATOM 2090 N N . ARG B 1 131 ? 1.606 20.312 -1.92 1 65.12 131 ARG B N 1
ATOM 2091 C CA . ARG B 1 131 ? 0.56 21.266 -2.27 1 65.12 131 ARG B CA 1
ATOM 2092 C C . ARG B 1 131 ? 0.128 22.078 -1.05 1 65.12 131 ARG B C 1
ATOM 2094 O O . ARG B 1 131 ? -0.169 23.266 -1.161 1 65.12 131 ARG B O 1
ATOM 2101 N N . CYS B 1 132 ? 0.189 21.422 0.086 1 60.12 132 CYS B N 1
ATOM 2102 C CA . CYS B 1 132 ? -0.227 22.078 1.313 1 60.12 132 CYS B CA 1
ATOM 2103 C C . CYS B 1 132 ? 0.804 23.125 1.745 1 60.12 132 CYS B C 1
ATOM 2105 O O . CYS B 1 132 ? 0.444 24.219 2.184 1 60.12 132 CYS B O 1
ATOM 2107 N N . VAL B 1 133 ? 2.059 22.828 1.572 1 59.84 133 VAL B N 1
ATOM 2108 C CA . VAL B 1 133 ? 3.115 23.781 1.928 1 59.84 133 VAL B CA 1
ATOM 2109 C C . VAL B 1 133 ? 3.111 24.953 0.949 1 59.84 133 VAL B C 1
ATOM 2111 O O . VAL B 1 133 ? 3.279 26.094 1.353 1 59.84 133 VAL B O 1
ATOM 2114 N N . SER B 1 134 ? 2.869 24.578 -0.326 1 57.22 134 SER B N 1
ATOM 2115 C CA . SER B 1 134 ? 2.822 25.641 -1.324 1 57.22 134 SER B CA 1
ATOM 2116 C C . SER B 1 134 ? 1.639 26.562 -1.087 1 57.22 134 SER B C 1
ATOM 2118 O O . SER B 1 134 ? 1.76 27.781 -1.233 1 57.22 134 SER B O 1
ATOM 2120 N N . SER B 1 135 ? 0.591 26.031 -0.6 1 55.31 135 SER B N 1
ATOM 2121 C CA . SER B 1 135 ? -0.597 26.844 -0.345 1 55.31 135 SER B CA 1
ATOM 2122 C C . SER B 1 135 ? -0.415 27.719 0.89 1 55.31 135 SER B C 1
ATOM 2124 O O . SER B 1 135 ? -0.875 28.859 0.92 1 55.31 135 SER B O 1
ATOM 2126 N N . GLU B 1 136 ? 0.27 27.203 1.886 1 54.47 136 GLU B N 1
ATOM 2127 C CA . GLU B 1 136 ? 0.498 27.969 3.109 1 54.47 136 GLU B CA 1
ATOM 2128 C C . GLU B 1 136 ? 1.456 29.141 2.863 1 54.47 136 GLU B C 1
ATOM 2130 O O . GLU B 1 136 ? 1.271 30.219 3.41 1 54.47 136 GLU B O 1
ATOM 2135 N N . ARG B 1 137 ? 2.447 28.953 2.07 1 57.44 137 ARG B N 1
ATOM 2136 C CA . ARG B 1 137 ? 3.393 30.016 1.763 1 57.44 137 ARG B CA 1
ATOM 2137 C C . ARG B 1 137 ? 2.713 31.141 0.989 1 57.44 137 ARG B C 1
ATOM 2139 O O . ARG B 1 137 ? 3.014 32.312 1.203 1 57.44 137 ARG B O 1
ATOM 2146 N N . VAL B 1 138 ? 1.768 30.859 0.226 1 56.84 138 VAL B N 1
ATOM 2147 C CA . VAL B 1 138 ? 1.101 31.875 -0.578 1 56.84 138 VAL B CA 1
ATOM 2148 C C . VAL B 1 138 ? 0.203 32.719 0.312 1 56.84 138 VAL B C 1
ATOM 2150 O O . VAL B 1 138 ? 0.09 33.938 0.11 1 56.84 138 VAL B O 1
ATOM 2153 N N . VAL B 1 139 ? -0.32 32.188 1.384 1 54.75 139 VAL B N 1
ATOM 2154 C CA . VAL B 1 139 ? -1.264 32.938 2.211 1 54.75 139 VAL B CA 1
ATOM 2155 C C . VAL B 1 139 ? -0.505 33.875 3.131 1 54.75 139 VAL B C 1
ATOM 2157 O O . VAL B 1 139 ? -0.974 35 3.414 1 54.75 139 VAL B O 1
ATOM 2160 N N . VAL B 1 140 ? 0.671 33.625 3.572 1 54.91 140 VAL B N 1
ATOM 2161 C CA . VAL B 1 140 ? 1.378 34.469 4.512 1 54.91 140 VAL B CA 1
ATOM 2162 C C . VAL B 1 140 ? 1.85 35.75 3.801 1 54.91 140 VAL B C 1
ATOM 2164 O O . VAL B 1 140 ? 1.972 36.812 4.418 1 54.91 140 VAL B O 1
ATOM 2167 N N . VAL B 1 141 ? 2.027 35.781 2.537 1 55.41 141 VAL B N 1
ATOM 2168 C CA . VAL B 1 141 ? 2.59 36.969 1.93 1 55.41 141 VAL B CA 1
ATOM 2169 C C . VAL B 1 141 ? 1.488 38 1.717 1 55.41 141 VAL B C 1
ATOM 2171 O O . VAL B 1 141 ? 1.771 39.188 1.428 1 55.41 141 VAL B O 1
ATOM 2174 N N . ARG B 1 142 ? 0.322 37.625 1.773 1 47.12 142 ARG B N 1
ATOM 2175 C CA . ARG B 1 142 ? -0.645 38.656 1.417 1 47.12 142 ARG B CA 1
ATOM 2176 C C . ARG B 1 142 ? -1.053 39.469 2.641 1 47.12 142 ARG B C 1
ATOM 2178 O O . ARG B 1 142 ? -1.979 40.281 2.574 1 47.12 142 ARG B O 1
ATOM 2185 N N . SER B 1 143 ? -0.455 39.281 3.793 1 45.31 143 SER B N 1
ATOM 2186 C CA . SER B 1 143 ? -0.909 40.156 4.867 1 45.31 143 SER B CA 1
ATOM 2187 C C . SER B 1 143 ? -0.541 41.594 4.582 1 45.31 143 SER B C 1
ATOM 2189 O O . SER B 1 143 ? 0.479 41.875 3.947 1 45.31 143 SER B O 1
ATOM 2191 N N . THR B 1 144 ? -1.403 42.594 5.191 1 45.88 144 THR B N 1
ATOM 2192 C CA . THR B 1 144 ? -1.831 44 5.082 1 45.88 144 THR B CA 1
ATOM 2193 C C . THR B 1 144 ? -0.655 44.938 5.309 1 45.88 144 THR B C 1
ATOM 2195 O O . THR B 1 144 ? -0.036 44.938 6.371 1 45.88 144 THR B O 1
ATOM 2198 N N . ARG B 1 145 ? -0.109 45.594 4.246 1 40.31 145 ARG B N 1
ATOM 2199 C CA . ARG B 1 145 ? 0.227 47 4.469 1 40.31 145 ARG B CA 1
ATOM 2200 C C . ARG B 1 145 ? -1.021 47.812 4.781 1 40.31 145 ARG B C 1
ATOM 2202 O O . ARG B 1 145 ? -2.051 47.656 4.121 1 40.31 145 ARG B O 1
#

pLDDT: mean 79.83, std 14.36, range [39.53, 95.5]

Secondary structure (DSSP, 8-state):
-HHHHHHHHHHHHHHHHHHHHHHHS-GGGSSTT--TTS-HHHHHHHHHHHHHHHHHHHHHHHHHHHHHH-SS--HHHHHHHHHHHHHHHHHHHHHHHHHHHHHSS-HHHHHHHHHHHHHHHHHHHHHHHHHHHHHHHHHHTT---/-HHHHHHHHHHHHHHHHHHHHHHHS-GGGSSTT--TTS-HHHHHHHHHHHHHHHHHHHHHHHHHHHHHH-SS--HHHHHHHHHHHHHHHHHHHHHHHHHHHHHSS-HHHHHHHHHHHHHHHHHHHHHHHHHHHHHHHHHHTT---

Nearest PDB structures (foldseek):
  6grj-assembly1_F  TM=2.749E-01  e=9.047E+00  Aeromonas hydrophila
  6grj-assembly1_F  TM=2.778E-01  e=7.238E+00  Aeromonas hydrophila

Sequence (290 aa):
MEMRRLTAALLGIAIGLIIIALAITDWRYGLAFGGANHDKEAMTAVTFLIIIGLICLIIVFILDIVMLCQTAVPSGMLTARFVILYISVALIMIGVLVYTARRGGLWPYFLVVVGMVFAVLVAILAAVYSRCVSSERVVVVRSTRMEMRRLTAALLGIAIGLIIIALAITDWRYGLAFGGANHDKEAMTAVTFLIIIGLICLIIVFILDIVMLCQTAVPSGMLTARFVILYISVALIMIGVLVYTARRGGLWPYFLVVVGMVFAVLVAILAAVYSRCVSSERVVVVRSTR